Protein AF-A0A1Y6C013-F1 (afdb_monomer_lite)

Secondary structure (DSSP, 8-state):
--SSTT-HHHHHHHHTS-EEEEETTEEEEEEE--EE-SSSEE--EEEEEEETTEEEEEETTTPPPEEEEHHHHHHHHHHHHHHHHHHHHHHHHHHHHHHHHHHTS---TTHHHHHHHHHHHHHHHHHHHHHHHHHHHHHHHHTTT-GGGTTHHHHHHHHHHHHHHHHHHHHHHHHHHHHHHHHHHHHHHHHHHHHHHHHHHHHHHHHHHHHHTS--TT-TTTT-TTHHHHHHHHHHHHHHHHHHHHHHHHHHHHHHHHHHH---SHHHHHHHHHHHHHHHHHHHH-----

Structure (mmCIF, N/CA/C/O backbone):
data_AF-A0A1Y6C013-F1
#
_entry.id   AF-A0A1Y6C013-F1
#
loop_
_atom_site.group_PDB
_atom_site.id
_atom_site.type_symbol
_atom_site.label_atom_id
_atom_site.label_alt_id
_atom_site.label_comp_id
_atom_site.label_asym_id
_atom_site.label_entity_id
_atom_site.label_seq_id
_atom_site.pdbx_PDB_ins_code
_atom_site.Cartn_x
_atom_site.Cartn_y
_atom_site.Cartn_z
_atom_site.occupancy
_atom_site.B_iso_or_equiv
_atom_site.auth_seq_id
_atom_site.auth_comp_id
_atom_site.auth_asym_id
_atom_site.aut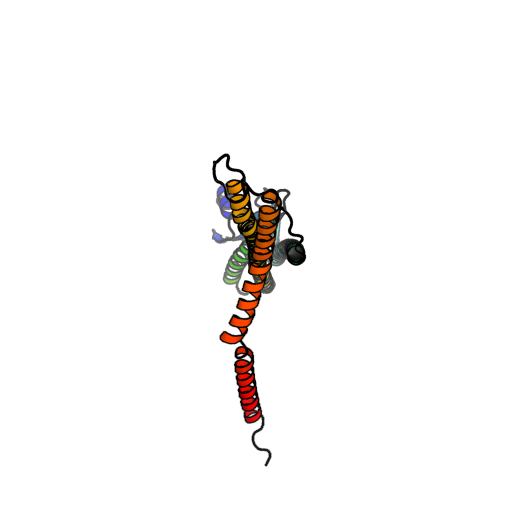h_atom_id
_atom_site.pdbx_PDB_model_num
ATOM 1 N N . MET A 1 1 ? -35.244 17.096 33.564 1.00 31.70 1 MET A N 1
ATOM 2 C CA . MET A 1 1 ? -34.168 17.805 32.840 1.00 31.70 1 MET A CA 1
ATOM 3 C C . MET A 1 1 ? -33.037 16.799 32.647 1.00 31.70 1 MET A C 1
ATOM 5 O O . MET A 1 1 ? -32.356 16.508 33.611 1.00 31.70 1 MET A O 1
ATOM 9 N N . THR A 1 2 ? -32.882 16.104 31.518 1.00 37.56 2 THR A N 1
ATOM 10 C CA . THR A 1 2 ? -33.677 16.118 30.268 1.00 37.56 2 THR A CA 1
ATOM 11 C C . THR A 1 2 ? -33.520 17.373 29.400 1.00 37.56 2 THR A C 1
ATOM 13 O O . THR A 1 2 ? -34.519 17.940 28.970 1.00 37.56 2 THR A O 1
ATOM 16 N N . SER A 1 3 ? -32.289 17.838 29.165 1.00 34.69 3 SER A N 1
ATOM 17 C CA . SER A 1 3 ? -32.034 18.888 28.153 1.00 34.69 3 SER A CA 1
ATOM 18 C C . SER A 1 3 ? -30.635 18.923 27.513 1.00 34.69 3 SER A C 1
ATOM 20 O O . SER A 1 3 ? -30.422 19.763 26.644 1.00 34.69 3 SER A O 1
ATOM 22 N N . LEU A 1 4 ? -29.683 18.052 27.884 1.00 40.56 4 LEU A N 1
ATOM 23 C CA . LEU A 1 4 ? -28.346 18.026 27.252 1.00 40.56 4 LEU A CA 1
ATOM 24 C C . LEU A 1 4 ? -27.982 16.694 26.583 1.00 40.56 4 LEU A C 1
ATOM 26 O O . LEU A 1 4 ? -27.392 16.717 25.508 1.00 40.56 4 LEU A O 1
ATOM 30 N N . VAL A 1 5 ? -28.433 15.560 27.124 1.00 44.91 5 VAL A N 1
ATOM 31 C CA . VAL A 1 5 ? -28.258 14.224 26.509 1.00 44.91 5 VAL A CA 1
ATOM 32 C C . VAL A 1 5 ? -29.301 13.932 25.409 1.00 44.91 5 VAL A C 1
ATOM 34 O O . VAL A 1 5 ? -29.200 12.950 24.690 1.00 44.91 5 VAL A O 1
ATOM 37 N N . THR A 1 6 ? -30.286 14.818 25.221 1.00 44.78 6 THR A N 1
ATOM 38 C CA . THR A 1 6 ? -31.306 14.751 24.152 1.00 44.78 6 THR A CA 1
ATOM 39 C C . THR A 1 6 ? -31.217 15.898 23.140 1.00 44.78 6 THR A C 1
ATOM 41 O O . THR A 1 6 ? -32.075 16.013 22.267 1.00 44.78 6 THR A O 1
ATOM 44 N N . ASN A 1 7 ? -30.199 16.762 23.224 1.00 46.94 7 ASN A N 1
ATOM 45 C CA . ASN A 1 7 ? -30.042 17.858 22.270 1.00 46.94 7 ASN A CA 1
ATOM 46 C C . ASN A 1 7 ? -29.256 17.377 21.036 1.00 46.94 7 ASN A C 1
ATOM 48 O O . ASN A 1 7 ? -28.035 17.220 21.101 1.00 46.94 7 ASN A O 1
ATOM 52 N N . SER A 1 8 ? -29.972 17.128 19.932 1.00 50.09 8 SER A N 1
ATOM 53 C CA . SER A 1 8 ? -29.467 16.524 18.684 1.00 50.09 8 SER A CA 1
ATOM 54 C C . SER A 1 8 ? -28.110 17.081 18.232 1.00 50.09 8 SER A C 1
ATOM 56 O O . SER A 1 8 ? -27.193 16.312 17.952 1.00 50.09 8 SER A O 1
ATOM 58 N N . ASP A 1 9 ? -27.936 18.406 18.240 1.00 46.44 9 ASP A N 1
ATOM 59 C CA . ASP A 1 9 ? -26.704 19.079 17.797 1.00 46.44 9 ASP A CA 1
ATOM 60 C C . ASP A 1 9 ? -25.464 18.733 18.638 1.00 46.44 9 ASP A C 1
ATOM 62 O O . ASP A 1 9 ? -24.350 18.646 18.112 1.00 46.44 9 ASP A O 1
ATOM 66 N N . SER A 1 10 ? -25.634 18.530 19.949 1.00 54.44 10 SER A N 1
ATOM 67 C CA . SER A 1 10 ? -24.540 18.129 20.841 1.00 54.44 10 SER A CA 1
ATOM 68 C C . SER A 1 10 ? -24.114 16.692 20.553 1.00 54.44 10 SER A C 1
ATOM 70 O O . SER A 1 10 ? -22.921 16.409 20.444 1.00 54.44 10 SER A O 1
ATOM 72 N N . ILE A 1 11 ? -25.090 15.800 20.359 1.00 56.56 11 ILE A N 1
ATOM 73 C CA . ILE A 1 11 ? -24.853 14.389 20.042 1.00 56.56 11 ILE A CA 1
ATOM 74 C C . ILE A 1 11 ? -24.215 14.268 18.651 1.00 56.56 11 ILE A C 1
ATOM 76 O O . ILE A 1 11 ? -23.209 13.582 18.509 1.00 56.56 11 ILE A O 1
ATOM 80 N N . GLN A 1 12 ? -24.692 15.002 17.637 1.00 54.97 12 GLN A N 1
ATOM 81 C CA . GLN A 1 12 ? -24.075 15.023 16.302 1.00 54.97 12 GLN A CA 1
ATOM 82 C C . GLN A 1 12 ? -22.619 15.519 16.323 1.00 54.97 12 GLN A C 1
ATOM 84 O O . GLN A 1 12 ? -21.765 14.947 15.644 1.00 54.97 12 GLN A O 1
ATOM 89 N N . LYS A 1 13 ? -22.290 16.528 17.146 1.00 57.16 13 LYS A N 1
ATOM 90 C CA . LYS A 1 13 ? -20.894 16.963 17.353 1.00 57.16 13 LYS A CA 1
ATOM 91 C C . LYS A 1 13 ? -20.019 15.903 18.027 1.00 57.16 13 LYS A C 1
ATOM 93 O O . LYS A 1 13 ? -18.818 15.862 17.749 1.00 57.16 13 LYS A O 1
ATOM 98 N N . ILE A 1 14 ? -20.597 15.075 18.897 1.00 59.75 14 ILE A N 1
ATOM 99 C CA . ILE A 1 14 ? -19.914 13.955 19.557 1.00 59.75 14 ILE A CA 1
ATOM 100 C C . ILE A 1 14 ? -19.700 12.797 18.575 1.00 59.75 14 ILE A C 1
ATOM 102 O O . ILE A 1 14 ? -18.576 12.325 18.453 1.00 59.75 14 ILE A O 1
ATOM 106 N N . LEU A 1 15 ? -20.720 12.410 17.804 1.00 58.91 15 LEU A N 1
ATOM 107 C CA . LEU A 1 15 ? -20.687 11.286 16.855 1.00 58.91 15 LEU A CA 1
ATOM 108 C C . LEU A 1 15 ? -19.576 11.404 15.790 1.00 58.91 15 LEU A C 1
ATOM 110 O O . LEU A 1 15 ? -19.078 10.398 15.293 1.00 58.91 15 LEU A O 1
ATOM 114 N N . GLY A 1 16 ? -19.104 12.618 15.485 1.00 62.94 16 GLY A N 1
ATOM 115 C CA . GLY A 1 16 ? -17.942 12.835 14.615 1.00 62.94 16 GLY A CA 1
ATOM 116 C C . GLY A 1 16 ? -16.576 12.449 15.216 1.00 62.94 16 GLY A C 1
ATOM 117 O O . GLY A 1 16 ? -15.564 12.499 14.507 1.00 62.94 16 GLY A O 1
ATOM 118 N N . LYS A 1 17 ? -16.484 12.091 16.502 1.00 73.94 17 LYS A N 1
ATOM 119 C CA . LYS A 1 17 ? -15.221 11.858 17.223 1.00 73.94 17 LYS A CA 1
ATOM 120 C C . LYS A 1 17 ? -15.328 10.646 18.151 1.00 73.94 17 LYS A C 1
ATOM 122 O O . LYS A 1 17 ? -16.314 10.485 18.851 1.00 73.94 17 LYS A O 1
ATOM 127 N N . ALA A 1 18 ? -14.261 9.852 18.226 1.00 80.56 18 ALA A N 1
ATOM 128 C CA . ALA A 1 18 ? -14.099 8.929 19.345 1.00 80.56 18 ALA A CA 1
ATOM 129 C C . ALA A 1 18 ? -13.636 9.736 20.568 1.00 80.56 18 ALA A C 1
ATOM 131 O O . ALA A 1 18 ? -12.664 10.493 20.454 1.00 80.56 18 ALA A O 1
ATOM 132 N N . LEU A 1 19 ? -14.350 9.627 21.687 1.00 86.00 19 LEU A N 1
ATOM 133 C CA . LEU A 1 19 ? -14.092 10.362 22.929 1.00 86.00 19 LEU A CA 1
ATOM 134 C C . LEU A 1 19 ? -14.836 9.724 24.108 1.00 86.00 19 LEU A C 1
ATOM 136 O O . LEU A 1 19 ? -15.835 9.039 23.915 1.00 86.00 19 LEU A O 1
ATOM 140 N N . TYR A 1 20 ? -14.354 9.965 25.323 1.00 85.19 20 TYR A N 1
ATOM 141 C CA . TYR A 1 20 ? -14.988 9.506 26.555 1.00 85.19 20 TYR A CA 1
ATOM 142 C C . TYR A 1 20 ? -14.932 10.613 27.614 1.00 85.19 20 TYR A C 1
ATOM 144 O O . TYR A 1 20 ? -13.921 11.315 27.718 1.00 85.19 20 TYR A O 1
ATOM 152 N N . PHE A 1 21 ? -16.040 10.818 28.329 1.00 83.06 21 PHE A N 1
ATOM 153 C CA . PHE A 1 21 ? -16.200 11.870 29.336 1.00 83.06 21 PHE A CA 1
ATOM 154 C C . PHE A 1 21 ? -17.367 11.576 30.292 1.00 83.06 21 PHE A C 1
ATOM 156 O O . PHE A 1 21 ? -18.332 10.907 29.919 1.00 83.06 21 PHE A O 1
ATOM 163 N N . GLU A 1 22 ? -17.302 12.140 31.497 1.00 79.88 22 GLU A N 1
ATOM 164 C CA . GLU A 1 22 ? -18.408 12.159 32.460 1.00 79.88 22 GLU A CA 1
ATOM 165 C C . GLU A 1 22 ? -19.244 13.444 32.294 1.00 79.88 22 GLU A C 1
ATOM 167 O O . GLU A 1 22 ? -18.700 14.542 32.135 1.00 79.88 22 GLU A O 1
ATOM 172 N N . GLN A 1 23 ? -20.574 13.333 32.353 1.00 76.00 23 GLN A N 1
ATOM 173 C CA . GLN A 1 23 ? -21.489 14.475 32.406 1.00 76.00 23 GLN A CA 1
ATOM 174 C C . GLN A 1 23 ? -22.724 14.156 33.261 1.00 76.00 23 GLN A C 1
ATOM 176 O O . GLN A 1 23 ? -23.423 13.181 33.010 1.00 76.00 23 GLN A O 1
ATOM 181 N N . GLU A 1 24 ? -23.037 15.019 34.236 1.00 71.94 24 GLU A N 1
ATOM 182 C CA . GLU A 1 24 ? -24.209 14.882 35.130 1.00 71.94 24 GLU A CA 1
ATOM 183 C C . GLU A 1 24 ? -24.273 13.533 35.892 1.00 71.94 24 GLU A C 1
ATOM 185 O O . GLU A 1 24 ? -25.362 13.052 36.194 1.00 71.94 24 GLU A O 1
ATOM 190 N N . GLY A 1 25 ? -23.123 12.918 36.205 1.00 71.75 25 GLY A N 1
ATOM 191 C CA . GLY A 1 25 ? -23.051 11.601 36.858 1.00 71.75 25 GLY A CA 1
ATOM 192 C C . GLY A 1 25 ? -23.302 10.410 35.923 1.00 71.75 25 GLY A C 1
ATOM 193 O O . GLY A 1 25 ? -23.578 9.309 36.394 1.00 71.75 25 GLY A O 1
ATOM 194 N N . ARG A 1 26 ? -23.232 10.629 34.604 1.00 78.00 26 ARG A N 1
ATOM 195 C CA . ARG A 1 26 ? -23.315 9.606 33.552 1.00 78.00 26 ARG A CA 1
ATOM 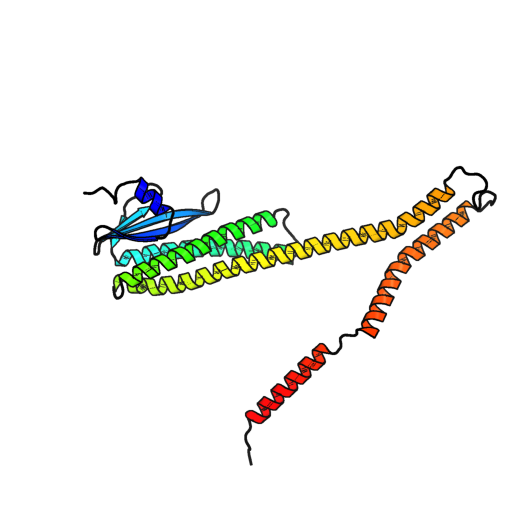196 C C . ARG A 1 26 ? -21.988 9.548 32.811 1.00 78.00 26 ARG A C 1
ATOM 198 O O . ARG A 1 26 ? -21.415 10.596 32.504 1.00 78.00 26 ARG A O 1
ATOM 205 N N . ASN A 1 27 ? -21.568 8.355 32.420 1.00 84.38 27 ASN A N 1
ATOM 206 C CA . ASN A 1 27 ? -20.366 8.162 31.616 1.00 84.38 27 ASN A CA 1
ATOM 207 C C . ASN A 1 27 ? -20.742 7.986 30.141 1.00 84.38 27 ASN A C 1
ATOM 209 O O . ASN A 1 27 ? -21.575 7.150 29.803 1.00 84.38 27 ASN A O 1
ATOM 213 N N . VAL A 1 28 ? -20.155 8.787 29.250 1.00 85.00 28 VAL A N 1
ATOM 214 C CA . VAL A 1 28 ? -20.449 8.759 27.811 1.00 85.00 28 VAL A CA 1
ATOM 215 C C . VAL A 1 28 ? -19.224 8.265 27.055 1.00 85.00 28 VAL A C 1
ATOM 217 O O . VAL A 1 28 ? -18.182 8.915 27.053 1.00 85.00 28 VAL A O 1
ATOM 220 N N . LEU A 1 29 ? -19.366 7.124 26.383 1.00 87.00 29 LEU A N 1
ATOM 221 C CA . LEU A 1 29 ? -18.347 6.490 25.552 1.00 87.00 29 LEU A CA 1
ATOM 222 C C . LEU A 1 29 ? -18.755 6.598 24.077 1.00 87.00 29 LEU A C 1
ATOM 224 O O . LEU A 1 29 ? -19.686 5.932 23.633 1.00 87.00 29 LEU A O 1
ATOM 228 N N . ALA A 1 30 ? -18.059 7.425 23.301 1.00 87.12 30 ALA A N 1
ATOM 229 C CA . ALA A 1 30 ? -18.260 7.563 21.862 1.00 87.12 30 ALA A CA 1
ATOM 230 C C . ALA A 1 30 ? -17.142 6.844 21.096 1.00 87.12 30 ALA A C 1
ATOM 232 O O . ALA A 1 30 ? -15.961 7.153 21.272 1.00 87.12 30 ALA A O 1
ATOM 233 N N . LEU A 1 31 ? -17.515 5.915 20.216 1.00 88.75 31 LEU A N 1
ATOM 234 C CA . LEU A 1 31 ? -16.618 5.178 19.326 1.00 88.75 31 LEU A CA 1
ATOM 235 C C . LEU A 1 31 ? -16.919 5.518 17.862 1.00 88.75 31 LEU A C 1
ATOM 237 O O . LEU A 1 31 ? -18.044 5.866 17.500 1.00 88.75 31 LEU A O 1
ATOM 241 N N . ARG A 1 32 ? -15.911 5.384 16.997 1.00 85.88 32 ARG A N 1
ATOM 242 C CA . ARG A 1 32 ? -16.089 5.477 15.543 1.00 85.88 32 ARG A CA 1
ATOM 243 C C . ARG A 1 32 ? -16.166 4.088 14.929 1.00 85.88 32 ARG A C 1
ATOM 245 O O . ARG A 1 32 ? -15.151 3.398 14.852 1.00 85.88 32 ARG A O 1
ATOM 252 N N . HIS A 1 33 ? -17.352 3.720 14.461 1.00 82.06 33 HIS A N 1
ATOM 253 C CA . HIS A 1 33 ? -17.531 2.603 13.549 1.00 82.06 33 HIS A CA 1
ATOM 254 C C . HIS A 1 33 ? -17.006 2.966 12.152 1.00 82.06 33 HIS A C 1
ATOM 256 O O . HIS A 1 33 ? -16.745 4.133 11.837 1.00 82.06 33 HIS A O 1
ATOM 262 N N . VAL A 1 34 ? -16.822 1.945 11.329 1.00 83.88 34 VAL A N 1
ATOM 263 C CA . VAL A 1 34 ? -16.379 2.011 9.940 1.00 83.88 34 VAL A CA 1
ATOM 264 C C . VAL A 1 34 ? -17.219 0.975 9.211 1.00 83.88 34 VAL A C 1
ATOM 266 O O . VAL A 1 34 ? -17.279 -0.170 9.655 1.00 83.88 34 VAL A O 1
ATOM 269 N N . GLU A 1 35 ? -17.895 1.394 8.151 1.00 79.38 35 GLU A N 1
ATOM 270 C CA . GLU A 1 35 ? -18.793 0.551 7.364 1.00 79.38 35 GLU A CA 1
ATOM 271 C C . GLU A 1 35 ? -18.413 0.659 5.885 1.00 79.38 35 GLU A C 1
ATOM 273 O O . GLU A 1 35 ? -17.911 1.692 5.438 1.00 79.38 35 GLU A O 1
ATOM 278 N N . LEU A 1 36 ? -18.644 -0.426 5.144 1.00 77.00 36 LEU A N 1
ATOM 279 C CA . LEU A 1 36 ? -18.579 -0.432 3.688 1.00 77.00 36 LEU A CA 1
ATOM 280 C C . LEU A 1 36 ? -19.945 0.014 3.147 1.00 77.00 36 LEU A C 1
ATOM 282 O O . LEU A 1 36 ? -20.961 -0.586 3.507 1.00 77.00 36 LEU A O 1
ATOM 286 N N . ASP A 1 37 ? -19.976 1.028 2.288 1.00 70.94 37 ASP A N 1
ATOM 287 C CA . ASP A 1 37 ? -21.141 1.385 1.474 1.00 70.94 37 ASP A CA 1
ATOM 288 C C . ASP A 1 37 ? -20.834 1.254 -0.034 1.00 70.94 37 ASP A C 1
ATOM 290 O O . ASP A 1 37 ? -19.802 0.701 -0.419 1.00 70.94 37 ASP A O 1
ATOM 294 N N . GLU A 1 38 ? -21.759 1.684 -0.900 1.00 65.62 38 GLU A N 1
ATOM 295 C CA . GLU A 1 38 ? -21.594 1.589 -2.361 1.00 65.62 38 GLU A CA 1
ATOM 296 C C . GLU A 1 38 ? -20.480 2.507 -2.913 1.00 65.62 38 GLU A C 1
ATOM 298 O O . GLU A 1 38 ? -19.946 2.229 -3.988 1.00 65.62 38 GLU A O 1
ATOM 303 N N . ASP A 1 39 ? -20.100 3.564 -2.181 1.00 65.00 39 ASP A N 1
ATOM 304 C CA . ASP A 1 39 ? -19.070 4.541 -2.559 1.00 65.00 39 ASP A CA 1
ATOM 305 C C . ASP A 1 39 ? -17.704 4.270 -1.874 1.00 65.00 39 ASP A C 1
ATOM 307 O O . ASP A 1 39 ? -16.662 4.753 -2.340 1.00 65.00 39 ASP A O 1
ATOM 311 N N . GLY A 1 40 ? -17.671 3.474 -0.795 1.00 72.50 40 GLY A N 1
ATOM 312 C CA . GLY A 1 40 ? -16.459 2.908 -0.192 1.00 72.50 40 GLY A CA 1
ATOM 313 C C . GLY A 1 40 ? -16.496 2.818 1.339 1.00 72.50 40 GLY A C 1
ATOM 314 O O . GLY A 1 40 ? -17.505 2.461 1.937 1.00 72.50 40 GLY A O 1
ATOM 315 N N . LEU A 1 41 ? -15.364 3.113 1.994 1.00 82.94 41 LEU A N 1
ATOM 316 C CA . LEU A 1 41 ? -15.291 3.208 3.457 1.00 82.94 41 LEU A CA 1
ATOM 317 C C . LEU A 1 41 ? -15.834 4.554 3.960 1.00 82.94 41 LEU A C 1
ATOM 319 O O . LEU A 1 41 ? -15.169 5.586 3.802 1.00 82.94 41 LEU A O 1
ATOM 323 N N . ASP A 1 42 ? -16.968 4.523 4.661 1.00 80.38 42 ASP A N 1
ATOM 324 C CA . ASP A 1 42 ? -17.443 5.621 5.513 1.00 80.38 42 ASP A CA 1
ATOM 325 C C . ASP A 1 42 ? -17.254 5.275 7.003 1.00 80.38 42 ASP A C 1
ATOM 327 O O . ASP A 1 42 ? -16.992 4.134 7.391 1.00 80.38 42 ASP A O 1
ATOM 331 N N . SER A 1 43 ? -17.331 6.275 7.882 1.00 78.00 43 SER A N 1
ATOM 332 C CA . SER A 1 43 ? -17.164 6.077 9.316 1.00 78.00 43 SER A CA 1
ATOM 333 C C . SER A 1 43 ? -18.167 6.869 10.143 1.00 78.00 43 SER A C 1
ATOM 335 O O . SER A 1 43 ? -18.124 8.100 10.219 1.00 78.00 43 SER A O 1
ATOM 337 N N . ARG A 1 44 ? -19.006 6.105 10.845 1.00 81.25 44 ARG A N 1
ATOM 338 C CA . ARG A 1 44 ? -20.170 6.549 11.612 1.00 81.25 44 ARG A CA 1
ATOM 339 C C . ARG A 1 44 ? -19.902 6.487 13.115 1.00 81.25 44 ARG A C 1
ATOM 341 O O . ARG A 1 44 ? -19.167 5.627 13.595 1.00 81.25 44 ARG A O 1
ATOM 348 N N . GLY A 1 45 ? -20.497 7.396 13.874 1.00 80.38 45 GLY A N 1
ATOM 349 C CA . GLY A 1 45 ? -20.436 7.395 15.332 1.00 80.38 45 GLY A CA 1
ATOM 350 C C . GLY A 1 45 ? -21.400 6.389 15.965 1.00 80.38 45 GLY A C 1
ATOM 351 O O . GLY A 1 45 ? -22.561 6.286 15.560 1.00 80.38 45 GLY A O 1
ATOM 352 N N . VAL A 1 46 ? -20.928 5.710 17.011 1.00 84.44 46 VAL A N 1
ATOM 353 C CA . VAL A 1 46 ? -21.744 4.943 17.964 1.00 84.44 46 VAL A CA 1
ATOM 354 C C . VAL A 1 46 ? -21.464 5.492 19.359 1.00 84.44 46 VAL A C 1
ATOM 356 O O . VAL A 1 46 ? -20.305 5.686 19.725 1.00 84.44 46 VAL A O 1
ATOM 359 N N . VAL A 1 47 ? -22.510 5.761 20.137 1.00 85.56 47 VAL A N 1
ATOM 360 C CA . VAL A 1 47 ? -22.396 6.294 21.503 1.00 85.56 47 VAL A CA 1
ATOM 361 C C . VAL A 1 47 ? -23.055 5.335 22.482 1.00 85.56 47 VAL A C 1
ATOM 363 O O . VAL A 1 47 ? -24.184 4.904 22.263 1.00 85.56 47 VAL A O 1
ATOM 366 N N . TYR A 1 48 ? -22.356 5.047 23.574 1.00 86.69 48 TYR A N 1
ATOM 367 C CA . TYR A 1 48 ? -22.855 4.334 24.741 1.00 86.69 48 TYR A CA 1
ATOM 368 C C . TYR A 1 48 ? -22.960 5.339 25.891 1.00 86.69 48 TYR A C 1
ATOM 370 O O . TYR A 1 48 ? -21.977 5.994 26.239 1.00 86.69 48 TYR A O 1
ATOM 378 N N . ILE A 1 49 ? -24.152 5.487 26.459 1.00 84.69 49 ILE A N 1
ATOM 379 C CA . ILE A 1 49 ? -24.410 6.281 27.665 1.00 84.69 49 ILE A CA 1
ATOM 380 C C . ILE A 1 49 ? -24.561 5.293 28.813 1.00 84.69 49 ILE A C 1
ATOM 382 O O . ILE A 1 49 ? -25.348 4.360 28.702 1.00 84.69 49 ILE A O 1
ATOM 386 N N . ILE A 1 50 ? -23.807 5.483 29.888 1.00 83.69 50 ILE A N 1
ATOM 387 C CA . ILE A 1 50 ? -23.700 4.549 31.006 1.00 83.69 50 ILE A CA 1
ATOM 388 C C . ILE A 1 50 ? -24.235 5.249 32.259 1.00 83.69 50 ILE A C 1
ATOM 390 O O . ILE A 1 50 ? -23.667 6.244 32.718 1.00 83.69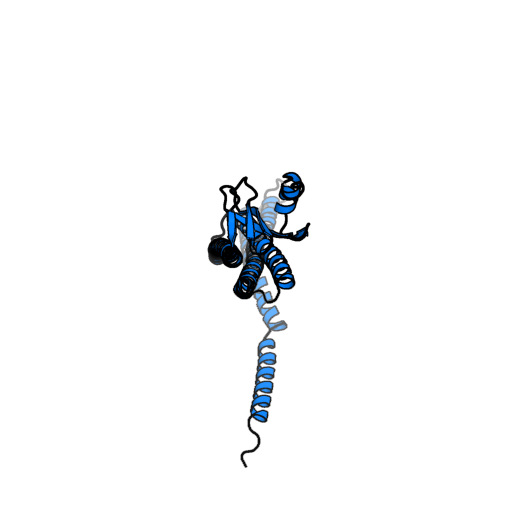 50 ILE A O 1
ATOM 394 N N . GLU A 1 51 ? -25.341 4.729 32.791 1.00 81.62 51 GLU A N 1
ATOM 395 C CA . GLU A 1 51 ? -26.017 5.192 34.006 1.00 81.62 51 GLU A CA 1
ATOM 396 C C . GLU A 1 51 ? -26.109 4.017 34.994 1.00 81.62 51 GLU A C 1
ATOM 398 O O . GLU A 1 51 ? -27.008 3.173 34.917 1.00 81.62 51 GLU A O 1
ATOM 403 N N . GLY A 1 52 ? -25.137 3.928 35.910 1.00 76.69 52 GLY A N 1
ATOM 404 C CA . GLY A 1 52 ? -24.983 2.771 36.799 1.00 76.69 52 GLY A CA 1
ATOM 405 C C . GLY A 1 52 ? -24.724 1.484 36.007 1.00 76.69 52 GLY A C 1
ATOM 406 O O . GLY A 1 52 ? -23.811 1.439 35.188 1.00 76.69 52 GLY A O 1
ATOM 407 N N . ASP A 1 53 ? -25.552 0.460 36.227 1.00 70.75 53 ASP A N 1
ATOM 408 C CA . ASP A 1 53 ? -25.484 -0.824 35.506 1.00 70.75 53 ASP A CA 1
ATOM 409 C C . ASP A 1 53 ? -26.243 -0.820 34.161 1.00 70.75 53 ASP A C 1
ATOM 411 O O . ASP A 1 53 ? -26.239 -1.825 33.441 1.00 70.75 53 ASP A O 1
ATOM 415 N N . SER A 1 54 ? -26.917 0.287 33.819 1.00 75.50 54 SER A N 1
ATOM 416 C CA . SER A 1 54 ? -27.683 0.431 32.577 1.00 75.50 54 SER A CA 1
ATOM 417 C C . SER A 1 54 ? -26.885 1.171 31.505 1.00 75.50 54 SER A C 1
ATOM 419 O O . SER A 1 54 ? -26.272 2.206 31.772 1.00 75.50 54 SER A O 1
ATOM 421 N N . ILE A 1 55 ? -26.887 0.638 30.281 1.00 82.06 55 ILE A N 1
ATOM 422 C CA . ILE A 1 55 ? -26.190 1.225 29.136 1.00 82.06 55 ILE A CA 1
ATOM 423 C C . ILE A 1 55 ? -27.188 1.471 28.007 1.00 82.06 55 ILE A C 1
ATOM 425 O O . ILE A 1 55 ? -27.878 0.551 27.584 1.00 82.06 55 ILE A O 1
ATOM 429 N N . GLN A 1 56 ? -27.222 2.681 27.456 1.00 82.88 56 GLN A N 1
ATOM 430 C CA . GLN A 1 56 ? -28.001 3.005 26.261 1.00 82.88 56 GLN A CA 1
ATOM 431 C C . GLN A 1 56 ? -27.085 3.205 25.064 1.00 82.88 56 GLN A C 1
ATOM 433 O O . GLN A 1 56 ? -26.182 4.040 25.097 1.00 82.88 56 GLN A O 1
ATOM 438 N N . ARG A 1 57 ? -27.328 2.456 23.987 1.00 83.56 57 ARG A N 1
ATOM 439 C CA . ARG A 1 57 ? -26.562 2.539 22.740 1.00 83.56 57 ARG A CA 1
ATOM 440 C C . ARG A 1 57 ? -27.328 3.319 21.669 1.00 83.56 57 ARG A C 1
ATOM 442 O O . ARG A 1 57 ? -28.480 2.996 21.383 1.00 83.56 57 ARG A O 1
ATOM 449 N N . LEU A 1 58 ? -26.669 4.304 21.055 1.00 79.56 58 LEU A N 1
ATOM 450 C CA . LEU A 1 58 ? -27.205 5.203 20.027 1.00 79.56 58 LEU A CA 1
ATOM 451 C C . LEU A 1 58 ? -26.315 5.205 18.773 1.00 79.56 58 LEU A C 1
ATOM 453 O O . LEU A 1 58 ? -25.088 5.179 18.874 1.00 79.56 58 LEU A O 1
ATOM 457 N N . GLU A 1 59 ? -26.930 5.285 17.591 1.00 76.00 59 GLU A N 1
ATOM 458 C CA . GLU A 1 59 ? -26.250 5.321 16.285 1.00 76.00 59 GLU A CA 1
ATOM 459 C C . GLU A 1 59 ? -26.529 6.629 15.536 1.00 76.00 59 GLU A C 1
ATOM 461 O O . GLU A 1 59 ? -27.630 7.179 15.602 1.00 76.00 59 GLU A O 1
ATOM 466 N N . GLN A 1 60 ? -25.547 7.105 14.763 1.00 64.88 60 GLN A N 1
ATOM 467 C CA . GLN A 1 60 ? -25.612 8.390 14.054 1.00 64.88 60 GLN A CA 1
ATOM 468 C C . GLN A 1 60 ? -26.741 8.518 13.011 1.00 64.88 60 GLN A C 1
ATOM 470 O O . GLN A 1 60 ? -27.128 9.636 12.677 1.00 64.88 60 GLN A O 1
ATOM 475 N N . ALA A 1 61 ? -27.278 7.406 12.504 1.00 53.62 61 ALA A N 1
ATOM 476 C CA . ALA A 1 61 ? -28.206 7.367 11.369 1.00 53.62 61 ALA A CA 1
ATOM 477 C C . ALA A 1 61 ? -29.694 7.215 11.766 1.00 53.62 61 ALA A C 1
ATOM 479 O O . ALA A 1 61 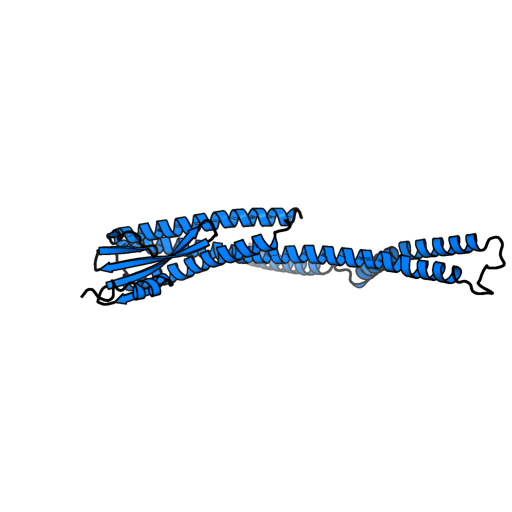? -30.468 6.586 11.050 1.00 53.62 61 ALA A O 1
ATOM 480 N N . GLY A 1 62 ? -30.105 7.760 12.919 1.00 51.25 62 GLY A N 1
ATOM 481 C CA . GLY A 1 62 ? -31.487 7.631 13.413 1.00 51.25 62 GLY A CA 1
ATOM 482 C C . GLY A 1 62 ? -31.831 6.233 13.943 1.00 51.25 62 GLY A C 1
ATOM 483 O O . GLY A 1 62 ? -32.999 5.847 13.951 1.00 51.25 62 GLY A O 1
ATOM 484 N N . GLY A 1 63 ? -30.814 5.469 14.355 1.00 56.50 63 GLY A N 1
ATOM 485 C CA . GLY A 1 63 ? -30.965 4.097 14.831 1.00 56.50 63 GLY A CA 1
ATOM 486 C C . GLY A 1 63 ? -31.697 3.988 16.172 1.00 56.50 63 GLY A C 1
ATOM 487 O O . GLY A 1 63 ? -31.699 4.911 16.990 1.00 56.50 63 GLY A O 1
ATOM 488 N N . SER A 1 64 ? -32.305 2.825 16.403 1.00 59.31 64 SER A N 1
ATOM 489 C CA . SER A 1 64 ? -33.029 2.507 17.635 1.00 59.31 64 SER A CA 1
ATOM 490 C C . SER A 1 64 ? -32.123 2.585 18.865 1.00 59.31 64 SER A C 1
ATOM 492 O O . SER A 1 64 ? -31.063 1.955 18.894 1.00 59.31 64 SER A O 1
ATOM 494 N N . ILE A 1 65 ? -32.589 3.273 19.913 1.00 68.75 65 ILE A N 1
ATOM 495 C CA . ILE A 1 65 ? -31.991 3.171 21.249 1.00 68.75 65 ILE A CA 1
ATOM 496 C C . ILE A 1 65 ? -32.107 1.711 21.694 1.00 68.75 65 ILE A C 1
ATOM 498 O O . ILE A 1 65 ? -33.198 1.137 21.671 1.00 68.75 65 ILE A O 1
ATOM 502 N N . ARG A 1 66 ? -30.979 1.106 22.068 1.00 74.38 66 ARG A N 1
ATOM 503 C CA . ARG A 1 66 ? -30.932 -0.244 22.640 1.00 74.38 66 ARG A CA 1
ATOM 504 C C . ARG A 1 66 ? -30.387 -0.171 24.057 1.00 74.38 66 ARG A C 1
ATOM 506 O O . ARG A 1 66 ? -29.256 0.279 24.243 1.00 74.38 66 ARG A O 1
ATOM 513 N N . ASP A 1 67 ? -31.183 -0.634 25.014 1.00 76.38 67 ASP A N 1
ATOM 514 C CA . ASP A 1 67 ? -30.723 -0.871 26.378 1.00 76.38 67 ASP A CA 1
ATOM 515 C C . ASP A 1 67 ? -29.851 -2.140 26.397 1.00 76.38 67 ASP A C 1
ATOM 517 O O . ASP A 1 67 ? -30.220 -3.191 25.864 1.00 76.38 67 ASP A O 1
ATOM 521 N N . LEU A 1 68 ? -28.672 -2.023 26.993 1.00 76.31 68 LEU A N 1
ATOM 522 C CA . LEU A 1 68 ? -27.662 -3.056 27.176 1.00 76.31 68 LEU A CA 1
ATOM 523 C C . LEU A 1 68 ? -27.342 -3.161 28.673 1.00 76.31 68 LEU A C 1
ATOM 525 O O . LEU A 1 68 ? -27.345 -2.161 29.393 1.00 76.31 68 LEU A O 1
ATOM 529 N N . SER A 1 69 ? -27.041 -4.370 29.146 1.00 74.94 69 SER A N 1
ATOM 530 C CA . SER A 1 69 ? -26.426 -4.557 30.463 1.00 74.94 69 SER A CA 1
ATOM 531 C C . SER A 1 69 ? -24.934 -4.226 30.414 1.00 74.94 69 SER A C 1
ATOM 533 O O . SER A 1 69 ? -24.317 -4.247 29.344 1.00 74.94 69 SER A O 1
ATOM 535 N N . LEU A 1 70 ? -24.335 -3.991 31.584 1.00 70.88 70 LEU A N 1
ATOM 536 C CA . LEU A 1 70 ? -22.900 -3.730 31.708 1.00 70.88 70 LEU A CA 1
ATOM 537 C C . LEU A 1 70 ? -22.021 -4.841 31.092 1.00 70.88 70 LEU A C 1
ATOM 539 O O . LEU A 1 70 ? -21.022 -4.534 30.452 1.00 70.88 70 LEU A O 1
ATOM 543 N N . ASP A 1 71 ? -22.420 -6.115 31.189 1.00 74.38 71 ASP A N 1
ATOM 544 C CA . ASP A 1 71 ? -21.708 -7.239 30.549 1.00 74.38 71 ASP A CA 1
ATOM 545 C C . ASP A 1 71 ? -21.821 -7.238 29.011 1.00 74.38 71 ASP A C 1
ATOM 547 O O . ASP A 1 71 ? -20.950 -7.749 28.303 1.00 74.38 71 ASP A O 1
ATOM 551 N N . ALA A 1 72 ? -22.906 -6.679 28.464 1.00 83.25 72 ALA A N 1
ATOM 552 C CA . ALA A 1 72 ? -23.188 -6.728 27.032 1.00 83.25 72 ALA A CA 1
ATOM 553 C C . ALA A 1 72 ? -22.344 -5.733 26.215 1.00 83.25 72 ALA A C 1
ATOM 555 O O . ALA A 1 72 ? -22.143 -5.966 25.021 1.00 83.25 72 ALA A O 1
ATOM 556 N N . ILE A 1 73 ? -21.810 -4.665 26.830 1.00 85.62 73 ILE A N 1
ATOM 557 C CA . ILE A 1 73 ? -20.973 -3.686 26.113 1.00 85.62 73 ILE A CA 1
ATOM 558 C C . ILE A 1 73 ? -19.669 -4.309 25.608 1.00 85.62 73 ILE A C 1
ATOM 560 O O . ILE A 1 73 ? -19.283 -4.060 24.469 1.00 85.62 73 ILE A O 1
ATOM 564 N N . SER A 1 74 ? -19.035 -5.173 26.409 1.00 87.19 74 SER A N 1
ATOM 565 C CA . SER A 1 74 ? -17.818 -5.895 26.025 1.00 87.19 74 SER A CA 1
ATOM 566 C C . SER A 1 74 ? -18.048 -6.697 24.742 1.00 87.19 74 SER A C 1
ATOM 568 O O . SER A 1 74 ? -17.249 -6.621 23.816 1.00 87.19 74 SER A O 1
ATOM 570 N N . LYS A 1 75 ? -19.197 -7.377 24.634 1.00 87.31 75 LYS A N 1
ATOM 571 C CA . LYS A 1 75 ? -19.566 -8.167 23.453 1.00 87.31 75 LYS A CA 1
ATOM 572 C C . LYS A 1 75 ? -19.941 -7.318 22.231 1.00 87.31 75 LYS A C 1
ATOM 574 O O . LYS A 1 75 ? -19.617 -7.706 21.114 1.00 87.31 75 LYS A O 1
ATOM 579 N N . ASP A 1 76 ? -20.624 -6.184 22.406 1.00 87.69 76 ASP A N 1
ATOM 580 C CA . ASP A 1 76 ? -20.956 -5.292 21.278 1.00 87.69 76 ASP A CA 1
ATOM 581 C C . ASP A 1 76 ? -19.698 -4.598 20.717 1.00 87.69 76 ASP A C 1
ATOM 583 O O . ASP A 1 76 ? -19.566 -4.444 19.503 1.00 87.69 76 ASP A O 1
ATOM 587 N N . ILE A 1 77 ? -18.735 -4.264 21.588 1.00 89.75 77 ILE A N 1
ATOM 588 C CA . ILE A 1 77 ? -17.420 -3.728 21.206 1.00 89.75 77 ILE A CA 1
ATOM 589 C C . ILE A 1 77 ? -16.546 -4.793 20.522 1.00 89.75 77 ILE A C 1
ATOM 591 O O . ILE A 1 77 ? -15.874 -4.473 19.542 1.00 89.75 77 ILE A O 1
ATOM 595 N N . ASP A 1 78 ? -16.588 -6.049 20.970 1.00 91.12 78 ASP A N 1
ATOM 596 C CA . ASP A 1 78 ? -15.894 -7.166 20.310 1.00 91.12 78 ASP A CA 1
ATOM 597 C C . ASP A 1 78 ? -16.417 -7.376 18.876 1.00 91.12 78 ASP A C 1
ATOM 599 O O . ASP A 1 78 ? -15.676 -7.221 17.906 1.00 91.12 78 ASP A O 1
ATOM 603 N N . LEU A 1 79 ? -17.741 -7.534 18.724 1.00 89.81 79 LEU A N 1
ATOM 604 C CA . LEU A 1 79 ? -18.438 -7.632 17.429 1.00 89.81 79 LEU A CA 1
ATOM 605 C C . LEU A 1 79 ? -18.240 -6.404 16.521 1.00 89.81 79 LEU A C 1
ATOM 607 O O . LEU A 1 79 ? -18.494 -6.468 15.312 1.00 89.81 79 LEU A O 1
ATOM 611 N N . PHE A 1 80 ? -17.870 -5.256 17.090 1.00 89.12 80 PHE A N 1
ATOM 612 C CA . PHE A 1 80 ? -17.466 -4.075 16.337 1.00 89.12 80 PHE A CA 1
ATOM 613 C C . PHE A 1 80 ? -16.050 -4.249 15.760 1.00 89.12 80 PHE A C 1
ATOM 615 O O . PHE A 1 80 ? -15.854 -4.028 14.561 1.00 89.12 80 PHE A O 1
ATOM 622 N N . PHE A 1 81 ? -15.077 -4.658 16.576 1.00 92.69 81 PHE A N 1
ATOM 623 C CA . PHE A 1 81 ? -13.697 -4.839 16.124 1.00 92.69 81 PHE A CA 1
ATOM 624 C C . PHE A 1 81 ? -13.513 -6.065 15.219 1.00 92.69 81 PHE A C 1
ATOM 626 O O . PHE A 1 81 ? -12.752 -5.971 14.260 1.00 92.69 81 PHE A O 1
ATOM 633 N N . GLU A 1 82 ? -14.248 -7.161 15.433 1.00 93.50 82 GLU A N 1
ATOM 634 C CA . GLU A 1 82 ? -14.276 -8.311 14.513 1.00 93.50 82 GLU A CA 1
ATOM 635 C C . GLU A 1 82 ? -14.695 -7.899 13.096 1.00 93.50 82 GLU A C 1
ATOM 637 O O . GLU A 1 82 ? -14.029 -8.244 12.121 1.00 93.50 82 GLU A O 1
ATOM 642 N N . ARG A 1 83 ? -15.755 -7.086 12.967 1.00 90.88 83 ARG A N 1
ATOM 643 C CA . ARG A 1 83 ? -16.182 -6.543 11.667 1.00 90.88 83 ARG A CA 1
ATOM 644 C C . ARG A 1 83 ? -15.111 -5.663 11.028 1.00 90.88 83 ARG A C 1
ATOM 646 O O . ARG A 1 83 ? -14.896 -5.755 9.824 1.00 90.88 83 ARG A O 1
ATOM 653 N N . LEU A 1 84 ? -14.422 -4.843 11.821 1.00 90.88 84 LEU A N 1
ATOM 654 C CA . LEU A 1 84 ? -13.334 -4.003 11.320 1.00 90.88 84 LEU A CA 1
ATOM 655 C C . LEU A 1 84 ? -12.118 -4.829 10.861 1.00 90.88 84 LEU A C 1
ATOM 657 O O . LEU A 1 84 ? -11.484 -4.463 9.873 1.00 90.88 84 LEU A O 1
ATOM 661 N N . ARG A 1 85 ? -11.828 -5.953 11.533 1.00 94.25 85 ARG A N 1
ATOM 662 C CA . ARG A 1 85 ? -10.799 -6.919 11.120 1.00 94.25 85 ARG A CA 1
ATOM 663 C C . ARG A 1 85 ? -11.170 -7.595 9.802 1.00 94.25 85 ARG A C 1
ATOM 665 O O . ARG A 1 85 ? -10.379 -7.528 8.878 1.00 94.25 85 ARG A O 1
ATOM 672 N N . HIS A 1 86 ? -12.390 -8.115 9.659 1.00 93.81 86 HIS A N 1
ATOM 673 C CA . HIS A 1 86 ? -12.834 -8.722 8.397 1.00 93.81 86 HIS A CA 1
ATOM 674 C C . HIS A 1 86 ? -12.789 -7.760 7.202 1.00 93.81 86 HIS A C 1
ATOM 676 O O . HIS A 1 86 ? -12.449 -8.171 6.095 1.00 93.81 86 HIS A O 1
ATOM 682 N N . ILE A 1 87 ? -13.096 -6.475 7.418 1.00 92.44 87 ILE A N 1
ATOM 683 C CA . ILE A 1 87 ? -12.893 -5.446 6.392 1.00 92.44 87 ILE A CA 1
ATOM 684 C C . ILE A 1 87 ? -11.393 -5.322 6.081 1.00 92.44 87 ILE A C 1
ATOM 686 O O . ILE A 1 87 ? -11.025 -5.422 4.915 1.00 92.44 87 ILE A O 1
ATOM 690 N N . LEU A 1 88 ? -10.523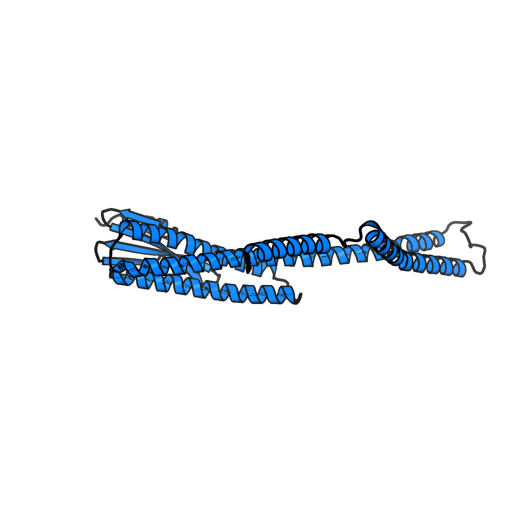 -5.163 7.090 1.00 94.50 88 LEU A N 1
ATOM 691 C CA . LEU A 1 88 ? -9.068 -5.100 6.885 1.00 94.50 88 LEU A CA 1
ATOM 692 C C . LEU A 1 88 ? -8.539 -6.306 6.096 1.00 94.50 88 LEU A C 1
ATOM 694 O O . LEU A 1 88 ? -7.784 -6.096 5.156 1.00 94.50 88 LEU A O 1
ATOM 698 N N . ASP A 1 89 ? -8.956 -7.524 6.440 1.00 95.38 89 ASP A N 1
ATOM 699 C CA . ASP A 1 89 ? -8.522 -8.758 5.777 1.00 95.38 89 ASP A CA 1
ATOM 700 C C . ASP A 1 89 ? -8.856 -8.724 4.271 1.00 95.38 89 ASP A C 1
ATOM 702 O O . ASP A 1 89 ? -7.981 -8.960 3.445 1.00 95.38 89 ASP A O 1
ATOM 706 N N . SER A 1 90 ? -10.064 -8.285 3.888 1.00 93.88 90 SER A N 1
ATOM 707 C CA . SER A 1 90 ? -10.426 -8.135 2.464 1.00 93.88 90 SER A CA 1
ATOM 708 C C . SER A 1 90 ? -9.590 -7.080 1.717 1.00 93.88 90 SER A C 1
ATOM 710 O O . SER A 1 90 ? -9.321 -7.219 0.526 1.00 93.88 90 SER A O 1
ATOM 712 N N . TYR A 1 91 ? -9.119 -6.045 2.421 1.00 94.12 91 TYR A N 1
ATOM 713 C CA . TYR A 1 91 ? -8.178 -5.065 1.870 1.00 94.12 91 TYR A CA 1
ATOM 714 C C . TYR A 1 91 ? -6.741 -5.605 1.781 1.00 94.12 91 TYR A C 1
ATOM 716 O O . TYR A 1 91 ? -5.960 -5.078 0.989 1.00 94.12 91 TYR A O 1
ATOM 724 N N . ILE A 1 92 ? -6.381 -6.623 2.572 1.00 96.69 92 ILE A N 1
ATOM 725 C CA . ILE A 1 92 ? -5.095 -7.330 2.478 1.00 96.69 92 ILE A CA 1
ATOM 726 C C . ILE A 1 92 ? -5.096 -8.239 1.251 1.00 96.69 92 ILE A C 1
ATOM 728 O O . ILE A 1 92 ? -4.142 -8.185 0.481 1.00 96.69 92 ILE A O 1
ATOM 732 N N . ASP A 1 93 ? -6.191 -8.958 0.996 1.00 96.62 93 ASP A N 1
ATOM 733 C CA . ASP A 1 93 ? -6.355 -9.748 -0.231 1.00 96.62 93 ASP A CA 1
ATOM 734 C C . ASP A 1 93 ? -6.197 -8.860 -1.493 1.00 96.62 93 ASP A C 1
ATOM 736 O O . ASP A 1 93 ? -5.463 -9.208 -2.418 1.00 96.62 93 ASP A O 1
ATOM 740 N N . GLU A 1 94 ? -6.781 -7.648 -1.513 1.00 94.94 94 GLU A N 1
ATOM 741 C CA . GLU A 1 94 ? -6.559 -6.678 -2.607 1.00 94.94 94 GLU A CA 1
ATOM 742 C C . GLU A 1 94 ? -5.104 -6.152 -2.700 1.00 94.94 94 GLU A C 1
ATOM 744 O O . GLU A 1 94 ? -4.673 -5.722 -3.776 1.00 94.94 94 GLU A O 1
ATOM 749 N N . ILE A 1 95 ? -4.334 -6.140 -1.602 1.00 96.44 95 ILE A N 1
ATOM 750 C CA . ILE A 1 95 ? -2.896 -5.809 -1.632 1.00 96.44 95 ILE A CA 1
ATOM 751 C C . ILE A 1 95 ? -2.098 -6.961 -2.234 1.00 96.44 95 ILE A C 1
ATOM 753 O O . ILE A 1 95 ? -1.209 -6.698 -3.046 1.00 96.44 95 ILE A O 1
ATOM 757 N N . ASP A 1 96 ? -2.410 -8.201 -1.861 1.00 96.75 96 ASP A N 1
ATOM 758 C CA . ASP A 1 96 ? -1.751 -9.401 -2.377 1.00 96.75 96 ASP A CA 1
ATOM 759 C C . ASP A 1 96 ? -1.914 -9.481 -3.907 1.00 96.75 96 ASP A C 1
ATOM 761 O O . ASP A 1 96 ? -0.917 -9.576 -4.625 1.00 96.75 96 ASP A O 1
ATOM 765 N N . GLU A 1 97 ? -3.133 -9.278 -4.429 1.00 94.81 97 GLU A N 1
ATOM 766 C CA . GLU A 1 97 ? -3.381 -9.184 -5.880 1.00 94.81 97 GLU A CA 1
ATOM 767 C C . GLU A 1 97 ? -2.572 -8.056 -6.556 1.00 94.81 97 GLU A C 1
ATOM 769 O O . GLU A 1 97 ? -2.066 -8.210 -7.675 1.00 94.81 97 GLU A O 1
ATOM 774 N N . LEU A 1 98 ? -2.442 -6.899 -5.894 1.00 94.44 98 LEU A N 1
ATOM 775 C CA . LEU A 1 98 ? -1.700 -5.749 -6.419 1.00 94.44 98 LEU A CA 1
ATOM 776 C C . LEU A 1 98 ? -0.178 -5.986 -6.425 1.00 94.44 98 LEU A C 1
ATOM 778 O O . LEU A 1 98 ? 0.517 -5.456 -7.299 1.00 94.44 98 LEU A O 1
ATOM 782 N N . GLU A 1 99 ? 0.332 -6.750 -5.459 1.00 94.88 99 GLU A N 1
ATOM 783 C CA . GLU A 1 99 ? 1.733 -7.158 -5.345 1.00 94.88 99 GLU A CA 1
ATOM 784 C C . GLU A 1 99 ? 2.098 -8.220 -6.388 1.00 94.88 99 GLU A C 1
ATOM 786 O O . GLU A 1 99 ? 3.065 -8.024 -7.130 1.00 94.88 99 GLU A O 1
ATOM 791 N N . ASP A 1 100 ? 1.286 -9.268 -6.539 1.00 94.44 100 ASP A N 1
ATOM 792 C CA . ASP A 1 100 ? 1.481 -10.308 -7.556 1.00 94.44 100 ASP A CA 1
ATOM 793 C C . ASP A 1 100 ? 1.476 -9.711 -8.973 1.00 94.44 100 ASP A C 1
ATOM 795 O O . ASP A 1 100 ? 2.413 -9.917 -9.752 1.00 94.44 100 ASP A O 1
ATOM 799 N N . ALA A 1 101 ? 0.501 -8.850 -9.289 1.00 91.19 101 ALA A N 1
ATOM 800 C CA . ALA A 1 101 ? 0.444 -8.156 -10.578 1.00 91.19 101 ALA A CA 1
ATOM 801 C C . ALA A 1 101 ? 1.655 -7.231 -10.834 1.00 91.19 101 ALA A C 1
ATOM 803 O O . ALA A 1 101 ? 1.979 -6.922 -11.990 1.00 91.19 101 ALA A O 1
ATOM 804 N N . LEU A 1 102 ? 2.330 -6.769 -9.776 1.00 91.44 102 LEU A N 1
ATOM 805 C CA . LEU A 1 102 ? 3.545 -5.963 -9.866 1.00 91.44 102 LEU A CA 1
ATOM 806 C C . LEU A 1 102 ? 4.796 -6.838 -10.056 1.00 91.44 102 LEU A C 1
ATOM 808 O O . LEU A 1 102 ? 5.644 -6.483 -10.880 1.00 91.44 102 LEU A O 1
ATOM 812 N N . PHE A 1 103 ? 4.890 -7.984 -9.371 1.00 88.88 103 PHE A N 1
ATOM 813 C CA . PHE A 1 103 ? 5.973 -8.963 -9.535 1.00 88.88 103 PHE A CA 1
ATOM 814 C C . PHE A 1 103 ? 5.963 -9.647 -10.904 1.00 88.88 103 PHE A C 1
ATOM 816 O O . PHE A 1 103 ? 7.017 -9.773 -11.529 1.00 88.88 103 PHE A O 1
ATOM 823 N N . GLU A 1 104 ? 4.790 -10.015 -11.422 1.00 92.00 104 GLU A N 1
ATOM 824 C CA . GLU A 1 104 ? 4.647 -10.559 -12.780 1.00 92.00 104 GLU A CA 1
ATOM 825 C C . GLU A 1 104 ? 4.915 -9.515 -13.884 1.00 92.00 104 GLU A C 1
ATOM 827 O O . GLU A 1 104 ? 4.918 -9.836 -15.073 1.00 92.00 104 GLU A O 1
ATOM 832 N N . LEU A 1 105 ? 5.134 -8.245 -13.514 1.00 85.94 105 LEU A N 1
ATOM 833 C CA . LEU A 1 105 ? 5.234 -7.083 -14.408 1.00 85.94 105 LEU A CA 1
ATOM 834 C C . LEU A 1 105 ? 3.953 -6.807 -15.228 1.00 85.94 105 LEU A C 1
ATOM 836 O O . LEU A 1 105 ? 3.957 -5.915 -16.093 1.00 85.94 105 LEU A O 1
ATOM 840 N N . SER A 1 106 ? 2.853 -7.486 -14.884 1.00 86.81 106 SER A N 1
ATOM 841 C CA . SER A 1 106 ? 1.476 -7.394 -15.399 1.00 86.81 106 SER A CA 1
ATOM 842 C C . SER A 1 106 ? 0.731 -6.130 -14.923 1.00 86.81 106 SER A C 1
ATOM 844 O O . SER A 1 106 ? -0.474 -6.142 -14.683 1.00 86.81 106 SER A O 1
ATOM 846 N N . ILE A 1 107 ? 1.451 -5.010 -14.792 1.00 86.12 107 ILE A N 1
ATOM 847 C CA . ILE A 1 107 ? 1.011 -3.817 -14.055 1.00 86.12 107 ILE A CA 1
ATOM 848 C C . ILE A 1 107 ? -0.312 -3.244 -14.613 1.00 86.12 107 ILE A C 1
ATOM 850 O O . ILE A 1 107 ? -0.331 -2.759 -15.756 1.00 86.12 107 ILE A O 1
ATOM 854 N N . PRO A 1 108 ? -1.397 -3.187 -13.813 1.00 83.31 108 PRO A N 1
ATOM 855 C CA . PRO A 1 108 ? -2.673 -2.630 -14.247 1.00 83.31 108 PRO A CA 1
ATOM 856 C C . PRO A 1 108 ? -2.567 -1.145 -14.616 1.00 83.31 108 PRO A C 1
ATOM 858 O O . PRO A 1 108 ? -1.928 -0.351 -13.923 1.00 83.31 108 PRO A O 1
ATOM 861 N N . ARG A 1 109 ? -3.286 -0.712 -15.664 1.00 87.44 109 ARG A N 1
ATOM 862 C CA . ARG A 1 109 ? -3.343 0.717 -16.058 1.00 87.44 109 ARG A CA 1
ATOM 863 C C . ARG A 1 109 ? -3.828 1.638 -14.933 1.00 87.44 109 ARG A C 1
ATOM 865 O O . ARG A 1 109 ? -3.500 2.819 -14.932 1.00 87.44 109 ARG A O 1
ATOM 872 N N . HIS A 1 110 ? -4.616 1.097 -14.009 1.00 89.69 110 HIS A N 1
ATOM 873 C CA . HIS A 1 110 ? -5.222 1.800 -12.885 1.00 89.69 110 HIS A CA 1
ATOM 874 C C . HIS A 1 110 ? -4.489 1.560 -11.546 1.00 89.69 110 HIS A C 1
ATOM 876 O O . HIS A 1 110 ? -4.997 1.989 -10.515 1.00 89.69 110 HIS A O 1
ATOM 882 N N . PHE A 1 111 ? -3.283 0.961 -11.558 1.00 92.81 111 PHE A N 1
ATOM 883 C CA . PHE A 1 111 ? -2.460 0.659 -10.369 1.00 92.81 111 PHE A CA 1
ATOM 884 C C . PHE A 1 111 ? -2.411 1.808 -9.349 1.00 92.81 111 PHE A C 1
ATOM 886 O O . PHE A 1 111 ? -2.670 1.598 -8.171 1.00 92.81 111 PHE A O 1
ATOM 893 N N . LEU A 1 112 ? -2.134 3.040 -9.799 1.00 94.06 112 LEU A N 1
ATOM 894 C CA . LEU A 1 112 ? -2.033 4.208 -8.912 1.00 94.06 112 LEU A CA 1
ATOM 895 C C . LEU A 1 112 ? -3.356 4.559 -8.216 1.00 94.06 112 LEU A C 1
ATOM 897 O O . LEU A 1 112 ? -3.333 5.038 -7.084 1.00 94.06 112 LEU A O 1
ATOM 901 N N . ASN A 1 113 ? -4.494 4.310 -8.870 1.00 94.06 113 ASN A N 1
ATOM 902 C CA . ASN A 1 113 ? -5.814 4.567 -8.299 1.00 94.06 113 ASN A CA 1
ATOM 903 C C . ASN A 1 113 ? -6.176 3.488 -7.271 1.00 94.06 113 ASN A C 1
ATOM 905 O O . ASN A 1 113 ? -6.643 3.835 -6.189 1.00 94.06 113 ASN A O 1
ATOM 909 N N . THR A 1 114 ? -5.904 2.210 -7.573 1.00 94.00 114 THR A N 1
ATOM 910 C CA . THR A 1 114 ? -6.057 1.100 -6.614 1.00 94.00 114 THR A CA 1
ATOM 911 C C . THR A 1 114 ? -5.182 1.337 -5.391 1.00 94.00 114 THR A C 1
ATOM 913 O O . THR A 1 114 ? -5.699 1.448 -4.287 1.00 94.00 114 THR A O 1
ATOM 916 N N . TRP A 1 115 ? -3.876 1.544 -5.587 1.00 96.62 115 TRP A N 1
ATOM 917 C CA . TRP A 1 115 ? -2.927 1.841 -4.514 1.00 96.62 115 TRP A CA 1
ATOM 918 C C . TRP A 1 115 ? -3.388 2.999 -3.618 1.00 96.62 115 TRP A C 1
ATOM 920 O O . TRP A 1 115 ? -3.344 2.897 -2.392 1.00 96.62 115 TRP A O 1
ATOM 930 N N . PHE A 1 116 ? -3.862 4.099 -4.216 1.00 95.50 116 PHE A N 1
ATOM 931 C CA . PHE A 1 116 ? -4.346 5.249 -3.456 1.00 95.50 116 PHE A CA 1
ATOM 932 C C . PHE A 1 116 ? -5.624 4.931 -2.668 1.00 95.50 116 PHE A C 1
ATOM 934 O O . PHE A 1 116 ? -5.729 5.348 -1.514 1.00 95.50 116 PHE A O 1
ATOM 941 N N . ARG A 1 117 ? -6.569 4.175 -3.252 1.00 93.69 117 ARG A N 1
ATOM 942 C CA . ARG A 1 117 ? -7.782 3.697 -2.567 1.00 93.69 117 ARG A CA 1
ATOM 943 C C . ARG A 1 117 ? -7.415 2.834 -1.360 1.00 93.69 117 ARG A C 1
ATOM 945 O O . ARG A 1 117 ? -7.747 3.223 -0.243 1.00 93.69 117 ARG A O 1
ATOM 952 N N . LEU A 1 118 ? -6.650 1.759 -1.575 1.00 95.44 118 LEU A N 1
ATOM 953 C CA . LEU A 1 118 ? -6.188 0.843 -0.524 1.00 95.44 118 LEU A CA 1
ATOM 954 C C . LEU A 1 118 ? -5.497 1.605 0.612 1.00 95.44 118 LEU A C 1
ATOM 956 O O . LEU A 1 118 ? -5.868 1.477 1.777 1.00 95.44 118 LEU A O 1
ATOM 960 N N . LYS A 1 119 ? -4.550 2.494 0.278 1.00 96.19 119 LYS A N 1
ATOM 961 C CA . LYS A 1 119 ? -3.839 3.302 1.277 1.00 96.19 119 LYS A CA 1
ATOM 962 C C . LYS A 1 119 ? -4.771 4.234 2.054 1.00 96.19 119 LYS A C 1
ATOM 964 O O . LYS A 1 119 ? -4.593 4.398 3.260 1.00 96.19 119 LYS A O 1
ATOM 969 N N . LYS A 1 120 ? -5.742 4.869 1.389 1.00 94.12 120 LYS A N 1
ATOM 970 C CA . LYS A 1 120 ? -6.718 5.774 2.019 1.00 94.12 120 LYS A CA 1
ATOM 971 C C . LYS A 1 120 ? -7.633 5.009 2.985 1.00 94.12 120 LYS A C 1
ATOM 973 O O . LYS A 1 120 ? -7.849 5.494 4.099 1.00 94.12 120 LYS A O 1
ATOM 978 N N . ASP A 1 121 ? -8.123 3.842 2.572 1.00 93.62 121 ASP A N 1
ATOM 979 C CA . ASP A 1 121 ? -9.078 3.018 3.321 1.00 93.62 121 ASP A CA 1
ATOM 980 C C . ASP A 1 121 ? -8.408 2.317 4.519 1.00 93.62 121 ASP A C 1
ATOM 982 O O . ASP A 1 121 ? -8.857 2.495 5.652 1.00 93.62 121 ASP A O 1
ATOM 986 N N . ILE A 1 122 ? -7.251 1.666 4.342 1.00 95.12 122 ILE A N 1
ATOM 987 C CA . ILE A 1 122 ? -6.495 1.066 5.461 1.00 95.12 122 ILE A CA 1
ATOM 988 C C . ILE A 1 122 ? -6.029 2.139 6.454 1.00 95.12 122 ILE A C 1
ATOM 990 O O . ILE A 1 122 ? -6.113 1.947 7.667 1.00 95.12 122 ILE A O 1
ATOM 994 N N . ALA A 1 123 ? -5.627 3.325 5.983 1.00 94.19 123 ALA A N 1
ATOM 995 C CA . ALA A 1 123 ? -5.332 4.437 6.884 1.00 94.19 123 ALA A CA 1
ATOM 996 C C . ALA A 1 123 ? -6.576 4.958 7.623 1.00 94.19 123 ALA A C 1
ATOM 998 O O . ALA A 1 123 ? -6.427 5.641 8.637 1.00 94.19 123 ALA A O 1
ATOM 999 N N . LEU A 1 124 ? -7.799 4.722 7.136 1.00 91.69 124 LEU A N 1
ATOM 1000 C CA . LEU A 1 124 ? -9.035 5.017 7.870 1.00 91.69 124 LEU A CA 1
ATOM 1001 C C . LEU A 1 124 ? -9.268 3.965 8.968 1.00 91.69 124 LEU A C 1
ATOM 1003 O O . LEU A 1 124 ? -9.525 4.345 10.112 1.00 91.69 124 LEU A O 1
ATOM 1007 N N . ILE A 1 125 ? -9.073 2.684 8.645 1.00 93.31 125 ILE A N 1
ATOM 1008 C CA . ILE A 1 125 ? -9.134 1.543 9.575 1.00 93.31 125 ILE A CA 1
ATOM 1009 C C . ILE A 1 125 ? -8.126 1.703 10.728 1.00 93.31 125 ILE A C 1
ATOM 1011 O O . ILE A 1 125 ? -8.518 1.683 11.895 1.00 93.31 125 ILE A O 1
ATOM 1015 N N . ASP A 1 126 ? -6.851 1.974 10.430 1.00 94.50 126 ASP A N 1
ATOM 1016 C CA . ASP A 1 126 ? -5.799 2.200 11.437 1.00 94.50 126 ASP A CA 1
ATOM 1017 C C . ASP A 1 126 ? -6.145 3.354 12.396 1.00 94.50 126 ASP A C 1
ATOM 1019 O O . ASP A 1 126 ? -5.973 3.262 13.620 1.00 94.50 126 ASP A O 1
ATOM 1023 N N . ARG A 1 127 ? -6.712 4.442 11.854 1.00 91.69 127 ARG A N 1
ATOM 1024 C CA . ARG A 1 127 ? -7.195 5.579 12.650 1.00 91.69 127 ARG A CA 1
ATOM 1025 C C . ARG A 1 127 ? -8.383 5.200 13.533 1.00 91.69 127 ARG A C 1
ATOM 1027 O O . ARG A 1 127 ? -8.478 5.751 14.632 1.00 91.69 127 ARG A O 1
ATOM 1034 N N . ALA A 1 128 ? -9.263 4.299 13.096 1.00 91.50 128 ALA A N 1
ATOM 1035 C CA . ALA A 1 128 ? -10.367 3.793 13.908 1.00 91.50 128 ALA A CA 1
ATOM 1036 C C . ALA A 1 128 ? -9.851 2.909 15.055 1.00 91.50 128 ALA A C 1
ATOM 1038 O O . ALA A 1 128 ? -10.148 3.212 16.211 1.00 91.50 128 ALA A O 1
ATOM 1039 N N . PHE A 1 129 ? -8.994 1.916 14.775 1.00 93.81 129 PHE A N 1
ATOM 1040 C CA . PHE A 1 129 ? -8.342 1.103 15.812 1.00 93.81 129 PHE A CA 1
ATOM 1041 C C . PHE A 1 129 ? -7.606 1.975 16.837 1.00 93.81 129 PHE A C 1
ATOM 1043 O O . PHE A 1 129 ? -7.877 1.888 18.033 1.00 93.81 129 PHE A O 1
ATOM 1050 N N . THR A 1 130 ? -6.729 2.876 16.377 1.00 93.38 130 THR A N 1
ATOM 1051 C CA . THR A 1 130 ? -5.929 3.755 17.247 1.00 93.38 130 THR A CA 1
ATOM 1052 C C . THR A 1 130 ? -6.802 4.619 18.161 1.00 93.38 130 THR A C 1
ATOM 1054 O O . THR A 1 130 ? -6.538 4.717 19.359 1.00 93.38 130 THR A O 1
ATOM 1057 N N . ARG A 1 131 ? -7.855 5.247 17.621 1.00 91.56 131 ARG A N 1
ATOM 1058 C CA . ARG A 1 131 ? -8.715 6.153 18.397 1.00 91.56 131 ARG A CA 1
ATOM 1059 C C . ARG A 1 131 ? -9.630 5.404 19.358 1.00 91.56 131 ARG A C 1
ATOM 1061 O O . ARG A 1 131 ? -9.708 5.788 20.520 1.00 91.56 131 ARG A O 1
ATOM 1068 N N . ASN A 1 132 ? -10.290 4.341 18.904 1.00 93.19 132 ASN A N 1
ATOM 1069 C CA . ASN A 1 132 ? -11.220 3.592 19.746 1.00 93.19 132 ASN A CA 1
ATOM 1070 C C . ASN A 1 132 ? -10.477 2.870 20.876 1.00 93.19 132 ASN A C 1
ATOM 1072 O O . ASN A 1 132 ? -10.914 2.944 22.020 1.00 93.19 132 ASN A O 1
ATOM 1076 N N . ALA A 1 133 ? -9.312 2.269 20.602 1.00 93.06 133 ALA A N 1
ATOM 1077 C CA . ALA A 1 133 ? -8.496 1.641 21.638 1.00 93.06 133 ALA A CA 1
ATOM 1078 C C . ALA A 1 133 ? -8.057 2.638 22.724 1.00 93.06 133 ALA A C 1
ATOM 1080 O O . ALA A 1 133 ? -8.111 2.309 23.906 1.00 93.06 133 ALA A O 1
ATOM 1081 N N . ALA A 1 134 ? -7.660 3.862 22.356 1.00 92.88 134 ALA A N 1
ATOM 1082 C CA . ALA A 1 134 ? -7.285 4.892 23.328 1.00 92.88 134 ALA A CA 1
ATOM 1083 C C . ALA A 1 134 ? -8.464 5.299 24.232 1.00 92.88 134 ALA A C 1
ATOM 1085 O O . ALA A 1 134 ? -8.308 5.414 25.445 1.00 92.88 134 ALA A O 1
ATOM 1086 N N . VAL A 1 135 ? -9.651 5.467 23.646 1.00 92.44 135 VAL A N 1
ATOM 1087 C CA . VAL A 1 135 ? -10.868 5.874 24.360 1.00 92.44 135 VAL A CA 1
ATOM 1088 C C . VAL A 1 135 ? -11.390 4.755 25.275 1.00 92.44 135 VAL A C 1
ATOM 1090 O O . VAL A 1 135 ? -11.759 5.021 26.415 1.00 92.44 135 VAL A O 1
ATOM 1093 N N . ILE A 1 136 ? -11.351 3.496 24.827 1.00 92.00 136 ILE A N 1
ATOM 1094 C CA . ILE A 1 136 ? -11.727 2.335 25.652 1.00 92.00 136 ILE A CA 1
ATOM 1095 C C . ILE A 1 136 ? -10.722 2.129 26.796 1.00 92.00 136 ILE A C 1
ATOM 1097 O O . ILE A 1 136 ? -11.140 1.864 27.918 1.00 92.00 136 ILE A O 1
ATOM 1101 N N . ASN A 1 137 ? -9.414 2.321 26.568 1.00 92.38 137 ASN A N 1
ATOM 1102 C CA . ASN A 1 137 ? -8.420 2.306 27.653 1.00 92.38 137 ASN A CA 1
ATOM 1103 C C . ASN A 1 137 ? -8.726 3.360 28.731 1.00 92.38 137 ASN A C 1
ATOM 1105 O O . ASN A 1 137 ? -8.605 3.065 29.917 1.00 92.38 137 ASN A O 1
ATOM 1109 N N . GLN A 1 138 ? -9.144 4.568 28.335 1.00 90.56 138 GLN A N 1
ATOM 1110 C CA . GLN A 1 138 ? -9.542 5.613 29.282 1.00 90.56 138 GLN A CA 1
ATOM 1111 C C . GLN A 1 138 ? -10.790 5.200 30.081 1.00 90.56 138 GLN A C 1
ATOM 1113 O O . GLN A 1 138 ? -10.787 5.284 31.304 1.00 90.56 138 GLN A O 1
ATOM 1118 N N . PHE A 1 139 ? -11.816 4.667 29.410 1.00 89.56 139 PHE A N 1
ATOM 1119 C CA . PHE A 1 139 ? -13.017 4.133 30.063 1.00 89.56 139 PHE A CA 1
ATOM 1120 C C . PHE A 1 139 ? -12.697 3.020 31.082 1.00 89.56 139 PHE A C 1
ATOM 1122 O O . PHE A 1 139 ? -13.214 3.043 32.200 1.00 89.56 139 PHE A O 1
ATOM 1129 N N . LEU A 1 140 ? -11.809 2.079 30.740 1.00 89.44 140 LEU A N 1
ATOM 1130 C CA . LEU A 1 140 ? -11.390 1.000 31.645 1.00 89.44 140 LEU A CA 1
ATOM 1131 C C . LEU A 1 140 ? -10.552 1.475 32.834 1.00 89.44 140 LEU A C 1
ATOM 1133 O O . LEU A 1 140 ? -10.578 0.829 33.880 1.00 89.44 140 LEU A O 1
ATOM 1137 N N . HIS A 1 141 ? -9.809 2.574 32.689 1.00 89.25 141 HIS A N 1
ATOM 1138 C CA . HIS A 1 141 ? -9.064 3.164 33.797 1.00 89.25 141 HIS A CA 1
ATOM 1139 C C . HIS A 1 141 ? -10.015 3.684 34.883 1.00 89.25 141 HIS A C 1
ATOM 1141 O O . HIS A 1 141 ? -9.839 3.367 36.059 1.00 89.25 141 HIS A O 1
ATOM 1147 N N . ASP A 1 142 ? -11.067 4.396 34.478 1.00 86.38 142 ASP A N 1
ATOM 1148 C CA . ASP A 1 142 ? -12.078 4.946 35.387 1.00 86.38 142 ASP A CA 1
ATOM 1149 C C . ASP A 1 142 ? -12.948 3.854 36.038 1.00 86.38 142 ASP A C 1
ATOM 1151 O O . ASP A 1 142 ? -13.382 4.001 37.179 1.00 86.38 142 ASP A O 1
ATOM 1155 N N . HIS A 1 143 ? -13.171 2.733 35.341 1.00 84.12 143 HIS A N 1
ATOM 1156 C CA . HIS A 1 143 ? -13.977 1.597 35.817 1.00 84.12 143 HIS A CA 1
ATOM 1157 C C . HIS A 1 143 ? -13.106 0.419 36.300 1.00 84.12 143 HIS A C 1
ATOM 1159 O O . HIS A 1 143 ? -13.522 -0.746 36.254 1.00 84.12 143 HIS A O 1
ATOM 1165 N N . HIS A 1 144 ? -11.879 0.705 36.747 1.00 82.81 144 HIS A N 1
ATOM 1166 C CA . HIS A 1 144 ? -10.895 -0.308 37.118 1.00 82.81 144 HIS A CA 1
ATOM 1167 C C . HIS A 1 144 ? -11.414 -1.268 38.203 1.00 82.81 144 HIS A C 1
ATOM 1169 O O . HIS A 1 144 ? -11.827 -0.862 39.289 1.00 82.81 144 HIS A O 1
ATOM 1175 N N . GLY A 1 145 ? -11.302 -2.573 37.936 1.00 80.19 145 GLY A N 1
ATOM 1176 C CA . GLY A 1 145 ? -11.720 -3.634 38.856 1.00 80.19 145 GLY A CA 1
ATOM 1177 C C . GLY A 1 145 ? -13.184 -4.062 38.721 1.00 80.19 145 GLY A C 1
ATOM 1178 O O . GLY A 1 145 ? -13.607 -4.951 39.457 1.00 80.19 145 GLY A O 1
ATOM 1179 N N . ASN A 1 146 ? -13.950 -3.491 37.784 1.00 83.50 146 ASN A N 1
ATOM 1180 C CA . ASN A 1 146 ? -15.304 -3.955 37.485 1.00 83.50 146 ASN A CA 1
ATOM 1181 C C . ASN A 1 146 ? -15.279 -5.323 36.753 1.00 83.50 146 ASN A C 1
ATOM 1183 O O . ASN A 1 146 ? -14.736 -5.395 35.645 1.00 83.50 146 ASN A O 1
ATOM 1187 N N . PRO A 1 147 ? -15.873 -6.402 37.310 1.00 82.19 147 PRO A N 1
ATOM 1188 C CA . PRO A 1 147 ? -15.832 -7.735 36.699 1.00 82.19 147 PRO A CA 1
ATOM 1189 C C . PRO A 1 147 ? -16.464 -7.822 35.302 1.00 82.19 147 PRO A C 1
ATOM 1191 O O . PRO A 1 147 ? -15.959 -8.570 34.467 1.00 82.19 147 PRO A O 1
ATOM 1194 N N . ALA A 1 148 ? -17.507 -7.031 35.017 1.00 78.94 148 ALA A N 1
ATOM 1195 C CA . ALA A 1 148 ? -18.204 -7.020 33.722 1.00 78.94 148 ALA A CA 1
ATOM 1196 C C . ALA A 1 148 ? -17.303 -6.575 32.552 1.00 78.94 148 ALA A C 1
ATOM 1198 O O . ALA A 1 148 ? -17.528 -6.910 31.386 1.00 78.94 148 ALA A O 1
ATOM 1199 N N . LEU A 1 149 ? -16.253 -5.813 32.871 1.00 82.25 149 LEU A N 1
ATOM 1200 C CA . LEU A 1 149 ? -15.320 -5.236 31.907 1.00 82.25 149 LEU A CA 1
ATOM 1201 C C . LEU A 1 149 ? -14.013 -6.037 31.788 1.00 82.25 149 LEU A C 1
ATOM 1203 O O . LEU A 1 149 ? -13.133 -5.652 31.018 1.00 82.25 149 LEU A O 1
ATOM 1207 N N . ALA A 1 150 ? -13.873 -7.161 32.502 1.00 82.19 150 ALA A N 1
ATOM 1208 C CA . ALA A 1 150 ? -12.642 -7.955 32.523 1.00 82.19 150 ALA A CA 1
ATOM 1209 C C . ALA A 1 150 ? -12.201 -8.426 31.120 1.00 82.19 150 ALA A C 1
ATOM 1211 O O . ALA A 1 150 ? -11.016 -8.349 30.791 1.00 82.19 150 ALA A O 1
ATOM 1212 N N . GLY A 1 151 ? -13.151 -8.832 30.267 1.00 85.00 151 GLY A N 1
ATOM 1213 C CA . GLY A 1 151 ? -12.877 -9.248 28.883 1.00 85.00 151 GLY A CA 1
ATOM 1214 C C . GLY A 1 151 ? -12.399 -8.116 27.962 1.00 85.00 151 GLY A C 1
ATOM 1215 O O . GLY A 1 151 ? -11.713 -8.367 26.976 1.00 85.00 151 GLY A O 1
ATOM 1216 N N . MET A 1 152 ? -12.671 -6.851 28.298 1.00 88.38 152 MET A N 1
ATOM 1217 C CA . MET A 1 152 ? -12.289 -5.704 27.463 1.00 88.38 152 MET A CA 1
ATOM 1218 C C . MET A 1 152 ? -10.765 -5.538 27.339 1.00 88.38 152 MET A C 1
ATOM 1220 O O . MET A 1 152 ? -10.270 -5.016 26.341 1.00 88.38 152 MET A O 1
ATOM 1224 N N . SER A 1 153 ? -10.008 -6.003 28.337 1.00 88.69 153 SER A N 1
ATOM 1225 C CA . SER A 1 153 ? -8.541 -5.969 28.318 1.00 88.69 153 SER A CA 1
ATOM 1226 C C . SER A 1 153 ? -7.956 -6.939 27.278 1.00 88.69 153 SER A C 1
ATOM 1228 O O . SER A 1 153 ? -6.970 -6.627 26.609 1.00 88.69 153 SER A O 1
ATOM 1230 N N . GLU A 1 154 ? -8.606 -8.091 27.077 1.00 91.31 154 GLU A N 1
ATOM 1231 C CA . GLU A 1 154 ? -8.258 -9.052 26.024 1.00 91.31 154 GLU A CA 1
ATOM 1232 C C . GLU A 1 154 ? -8.593 -8.484 24.638 1.00 91.31 154 GLU A C 1
ATOM 1234 O O . GLU A 1 154 ? -7.713 -8.433 23.777 1.00 91.31 154 GLU A O 1
ATOM 1239 N N . ILE A 1 155 ? -9.801 -7.929 24.467 1.00 92.25 155 ILE A N 1
ATOM 1240 C CA . ILE A 1 155 ? -10.225 -7.238 23.235 1.00 92.25 155 ILE A CA 1
ATOM 1241 C C . ILE A 1 155 ? -9.206 -6.153 22.846 1.00 92.25 155 ILE A C 1
ATOM 1243 O O . ILE A 1 155 ? -8.756 -6.101 21.703 1.00 92.25 155 ILE A O 1
ATOM 1247 N N . LEU A 1 156 ? -8.760 -5.323 23.797 1.00 93.69 156 LEU A N 1
ATOM 1248 C CA . LEU A 1 156 ? -7.744 -4.293 23.549 1.00 93.69 156 LEU A CA 1
ATOM 1249 C C . LEU A 1 156 ? -6.373 -4.848 23.135 1.00 93.69 156 LEU A C 1
ATOM 1251 O O . LEU A 1 156 ? -5.668 -4.196 22.361 1.00 93.69 156 LEU A O 1
ATOM 1255 N N . SER A 1 157 ? -5.984 -6.028 23.620 1.00 94.44 157 SER A N 1
ATOM 1256 C CA . SER A 1 157 ? -4.748 -6.705 23.203 1.00 94.44 157 SER A CA 1
ATOM 1257 C C . SER A 1 157 ? -4.832 -7.187 21.749 1.00 94.44 157 SER A C 1
ATOM 1259 O O . SER A 1 157 ? -3.897 -6.988 20.963 1.00 94.44 157 SER A O 1
ATOM 1261 N N . ILE A 1 158 ? -5.984 -7.748 21.363 1.00 95.12 158 ILE A N 1
ATOM 1262 C CA . ILE A 1 158 ? -6.257 -8.189 19.990 1.00 95.12 158 ILE A CA 1
ATOM 1263 C C . ILE A 1 158 ? -6.296 -6.973 19.053 1.00 95.12 158 ILE A C 1
ATOM 1265 O O . ILE A 1 158 ? -5.533 -6.920 18.092 1.00 95.12 158 ILE A O 1
ATOM 1269 N N . VAL A 1 159 ? -7.045 -5.924 19.403 1.00 95.38 159 VAL A N 1
ATOM 1270 C CA . VAL A 1 159 ? -7.083 -4.643 18.670 1.00 95.38 159 VAL A CA 1
ATOM 1271 C C . VAL A 1 159 ? -5.700 -3.995 18.563 1.00 95.38 159 VAL A C 1
ATOM 1273 O O . VAL A 1 159 ? -5.344 -3.420 17.535 1.00 95.38 159 VAL A O 1
ATOM 1276 N N . GLY A 1 160 ? -4.875 -4.103 19.606 1.00 95.88 160 GLY A N 1
ATOM 1277 C CA . GLY A 1 160 ? -3.483 -3.654 19.591 1.00 95.88 160 GLY A CA 1
ATOM 1278 C C . GLY A 1 160 ? -2.590 -4.436 18.619 1.00 95.88 160 GLY A C 1
ATOM 1279 O O . GLY A 1 160 ? -1.534 -3.928 18.228 1.00 95.88 160 GLY A O 1
ATOM 1280 N N . SER A 1 161 ? -3.006 -5.639 18.221 1.00 96.69 161 SER A N 1
ATOM 1281 C CA . SER A 1 161 ? -2.371 -6.471 17.195 1.00 96.69 161 SER A CA 1
ATOM 1282 C C . SER A 1 161 ? -2.935 -6.161 15.806 1.00 96.69 161 SER A C 1
ATOM 1284 O O . SER A 1 161 ? -2.147 -5.898 14.901 1.00 96.69 161 SER A O 1
ATOM 1286 N N . ASP A 1 162 ? -4.258 -6.033 15.663 1.00 95.88 162 ASP A N 1
ATOM 1287 C CA . ASP A 1 162 ? -4.919 -5.596 14.420 1.00 95.88 162 ASP A CA 1
ATOM 1288 C C . ASP A 1 162 ? -4.376 -4.238 13.938 1.00 95.88 162 ASP A C 1
ATOM 1290 O O . ASP A 1 162 ? -4.049 -4.057 12.768 1.00 95.88 162 ASP A O 1
ATOM 1294 N N . ARG A 1 163 ? -4.159 -3.299 14.869 1.00 96.00 163 ARG A N 1
ATOM 1295 C CA . ARG A 1 163 ? -3.545 -1.987 14.604 1.00 96.00 163 ARG A CA 1
ATOM 1296 C C . ARG A 1 163 ? -2.089 -2.077 14.128 1.00 96.00 163 ARG A C 1
ATOM 1298 O O . ARG A 1 163 ? -1.622 -1.229 13.374 1.00 96.00 163 ARG A O 1
ATOM 1305 N N . LYS A 1 164 ? -1.327 -3.075 14.593 1.00 96.88 164 LYS A N 1
ATOM 1306 C CA . LYS A 1 164 ? 0.034 -3.325 14.078 1.00 96.88 164 LYS A CA 1
ATOM 1307 C C . LYS A 1 164 ? -0.031 -3.910 12.670 1.00 96.88 164 LYS A C 1
ATOM 1309 O O . LYS A 1 164 ? 0.813 -3.549 11.856 1.00 96.88 164 LYS A O 1
ATOM 1314 N N . ASN A 1 165 ? -1.032 -4.748 12.396 1.00 96.38 165 ASN A N 1
ATOM 1315 C CA . ASN A 1 165 ? -1.289 -5.288 11.067 1.00 96.38 165 ASN A CA 1
ATOM 1316 C C . ASN A 1 165 ? -1.615 -4.151 10.082 1.00 96.38 165 ASN A C 1
ATOM 1318 O O . ASN A 1 165 ? -0.863 -3.934 9.140 1.00 96.38 165 ASN A O 1
ATOM 1322 N N . SER A 1 166 ? -2.614 -3.305 10.369 1.00 96.69 166 SER A N 1
ATOM 1323 C CA . SER A 1 166 ? -2.955 -2.158 9.505 1.00 96.69 166 SER A CA 1
ATOM 1324 C C . SER A 1 166 ? -1.775 -1.209 9.253 1.00 96.69 166 SER A C 1
ATOM 1326 O O . SER A 1 166 ? -1.598 -0.718 8.138 1.00 96.69 166 SER A O 1
ATOM 1328 N N . ALA A 1 167 ? -0.932 -0.973 10.264 1.00 96.25 167 ALA A N 1
ATOM 1329 C CA . ALA A 1 167 ? 0.280 -0.172 10.111 1.00 96.25 167 ALA A CA 1
ATOM 1330 C C . ALA A 1 167 ? 1.357 -0.853 9.237 1.00 96.25 167 ALA A C 1
ATOM 1332 O O . ALA A 1 167 ? 2.044 -0.157 8.488 1.00 96.25 167 ALA A O 1
ATOM 1333 N N . SER A 1 168 ? 1.496 -2.184 9.305 1.00 97.81 168 SER A N 1
ATOM 1334 C CA . SER A 1 168 ? 2.376 -2.975 8.427 1.00 97.81 168 SER A CA 1
ATOM 1335 C C . SER A 1 168 ? 1.956 -2.837 6.964 1.00 97.81 168 SER A C 1
ATOM 1337 O O . SER A 1 168 ? 2.774 -2.496 6.110 1.00 97.81 168 SER A O 1
ATOM 1339 N N . GLU A 1 169 ? 0.663 -2.979 6.682 1.00 97.69 169 GLU A N 1
ATOM 1340 C CA . GLU A 1 169 ? 0.148 -2.980 5.310 1.00 97.69 169 GLU A CA 1
ATOM 1341 C C . GLU A 1 169 ? 0.222 -1.601 4.640 1.00 97.69 169 GLU A C 1
ATOM 1343 O O . GLU A 1 169 ? 0.467 -1.498 3.437 1.00 97.69 169 GLU A O 1
ATOM 1348 N N . ILE A 1 170 ? 0.154 -0.512 5.416 1.00 97.75 170 ILE A N 1
ATOM 1349 C CA . ILE A 1 170 ? 0.477 0.835 4.915 1.00 97.75 170 ILE A CA 1
ATOM 1350 C C . ILE A 1 170 ? 1.947 0.924 4.463 1.00 97.75 170 ILE A C 1
ATOM 1352 O O . ILE A 1 170 ? 2.229 1.523 3.421 1.00 97.75 170 ILE A O 1
ATOM 1356 N N . VAL A 1 171 ? 2.885 0.328 5.209 1.00 98.00 171 VAL A N 1
ATOM 1357 C CA . VAL A 1 171 ? 4.316 0.299 4.844 1.00 98.00 171 VAL A CA 1
ATOM 1358 C C . VAL A 1 171 ? 4.555 -0.604 3.630 1.00 98.00 171 VAL A C 1
ATOM 1360 O O . VAL A 1 171 ? 5.312 -0.230 2.731 1.00 98.00 171 VAL A O 1
ATOM 1363 N N . ARG A 1 172 ? 3.866 -1.747 3.547 1.00 97.44 172 ARG A N 1
ATOM 1364 C CA . ARG A 1 172 ? 3.887 -2.647 2.385 1.00 97.44 172 ARG A CA 1
ATOM 1365 C C . ARG A 1 172 ? 3.410 -1.931 1.119 1.00 97.44 172 ARG A C 1
ATOM 1367 O O . ARG A 1 172 ? 4.134 -1.895 0.126 1.00 97.44 172 ARG A O 1
ATOM 1374 N N . LEU A 1 173 ? 2.275 -1.230 1.181 1.00 97.69 173 LEU A N 1
ATOM 1375 C CA . LEU A 1 173 ? 1.786 -0.372 0.095 1.00 97.69 173 LEU A CA 1
ATOM 1376 C C . LEU A 1 173 ? 2.811 0.695 -0.326 1.00 97.69 173 LEU A C 1
ATOM 1378 O O . LEU A 1 173 ? 2.955 0.976 -1.517 1.00 97.69 173 LEU A O 1
ATOM 1382 N N . GLU A 1 174 ? 3.540 1.313 0.607 1.00 97.56 174 GLU A N 1
ATOM 1383 C CA . GLU A 1 174 ? 4.613 2.257 0.259 1.00 97.56 174 GLU A CA 1
ATOM 1384 C C . GLU A 1 174 ? 5.789 1.577 -0.460 1.00 97.56 174 GLU A C 1
ATOM 1386 O O . GLU A 1 174 ? 6.319 2.139 -1.424 1.00 97.56 174 GLU A O 1
ATOM 1391 N N . ALA A 1 175 ? 6.157 0.353 -0.071 1.00 96.94 175 ALA A N 1
ATOM 1392 C CA . ALA A 1 175 ? 7.158 -0.442 -0.780 1.00 96.94 175 ALA A CA 1
ATOM 1393 C C . ALA A 1 175 ? 6.713 -0.773 -2.220 1.00 96.94 175 ALA A C 1
ATOM 1395 O O . ALA A 1 175 ? 7.487 -0.545 -3.155 1.00 96.94 175 ALA A O 1
ATOM 1396 N N . LEU A 1 176 ? 5.457 -1.193 -2.423 1.00 96.38 176 LEU A N 1
ATOM 1397 C CA . LEU A 1 176 ? 4.889 -1.458 -3.754 1.00 96.38 176 LEU A CA 1
ATOM 1398 C C . LEU A 1 176 ? 4.904 -0.211 -4.652 1.00 96.38 176 LEU A C 1
ATOM 1400 O O . LEU A 1 176 ? 5.301 -0.283 -5.815 1.00 96.38 176 LEU A O 1
ATOM 1404 N N . PHE A 1 177 ? 4.552 0.963 -4.120 1.00 97.12 177 PHE A N 1
ATOM 1405 C CA . PHE A 1 177 ? 4.636 2.223 -4.869 1.00 97.12 177 PHE A CA 1
ATOM 1406 C C . PHE A 1 177 ? 6.073 2.577 -5.278 1.00 97.12 177 PHE A C 1
ATOM 1408 O O . PHE A 1 177 ? 6.320 3.011 -6.408 1.00 97.12 177 PHE A O 1
ATOM 1415 N N . ASN A 1 178 ? 7.043 2.364 -4.387 1.00 96.44 178 ASN A N 1
ATOM 1416 C CA . ASN A 1 178 ? 8.456 2.591 -4.684 1.00 96.44 178 ASN A CA 1
ATOM 1417 C C . ASN A 1 178 ? 8.988 1.605 -5.740 1.00 96.44 178 ASN A C 1
ATOM 1419 O O . ASN A 1 178 ? 9.724 2.012 -6.646 1.00 96.44 178 ASN A O 1
ATOM 1423 N N . TYR A 1 179 ? 8.570 0.338 -5.691 1.00 94.94 179 TYR A N 1
ATOM 1424 C CA . TYR A 1 179 ? 8.931 -0.658 -6.701 1.00 94.94 179 TYR A CA 1
ATOM 1425 C C . TYR A 1 179 ? 8.295 -0.344 -8.067 1.00 94.94 179 TYR A C 1
ATOM 1427 O O . TYR A 1 179 ? 9.004 -0.297 -9.075 1.00 94.94 179 TYR A O 1
ATOM 1435 N N . TYR A 1 180 ? 7.012 0.035 -8.104 1.00 95.25 180 TYR A N 1
ATOM 1436 C CA . TYR A 1 180 ? 6.334 0.540 -9.306 1.00 95.25 180 TYR A CA 1
ATOM 1437 C C . TYR A 1 180 ? 7.076 1.725 -9.948 1.00 95.25 180 TYR A C 1
ATOM 1439 O O . TYR A 1 180 ? 7.335 1.728 -11.157 1.00 95.25 180 TYR A O 1
ATOM 1447 N N . ASN A 1 181 ? 7.477 2.720 -9.149 1.00 94.19 181 ASN A N 1
ATOM 1448 C CA . ASN A 1 181 ? 8.258 3.857 -9.642 1.00 94.19 181 ASN A CA 1
ATOM 1449 C C . ASN A 1 181 ? 9.643 3.440 -10.156 1.00 94.19 181 ASN A C 1
ATOM 1451 O O . ASN A 1 181 ? 10.142 4.047 -11.108 1.00 94.19 181 ASN A O 1
ATOM 1455 N N . SER A 1 182 ? 10.244 2.397 -9.581 1.00 93.12 182 SER A N 1
ATOM 1456 C CA . SER A 1 182 ? 11.527 1.849 -10.032 1.00 93.12 182 SER A CA 1
ATOM 1457 C C . SER A 1 182 ? 11.390 1.191 -11.409 1.00 93.12 182 SER A C 1
ATOM 1459 O O . SER A 1 182 ? 12.107 1.579 -12.331 1.00 93.12 182 SER A O 1
ATOM 1461 N N . ILE A 1 183 ? 10.391 0.319 -11.605 1.00 91.19 183 ILE A N 1
ATOM 1462 C CA . ILE A 1 183 ? 10.075 -0.293 -12.912 1.00 91.19 183 ILE A CA 1
ATOM 1463 C C . ILE A 1 183 ? 9.766 0.787 -13.962 1.00 91.19 183 ILE A C 1
ATOM 1465 O O . ILE A 1 183 ? 10.245 0.732 -15.097 1.00 91.19 183 ILE A O 1
ATOM 1469 N N . LYS A 1 184 ? 8.979 1.808 -13.598 1.00 90.81 184 LYS A N 1
ATOM 1470 C CA . LYS A 1 184 ? 8.658 2.932 -14.490 1.00 90.81 184 LYS A CA 1
ATOM 1471 C C . LYS A 1 184 ?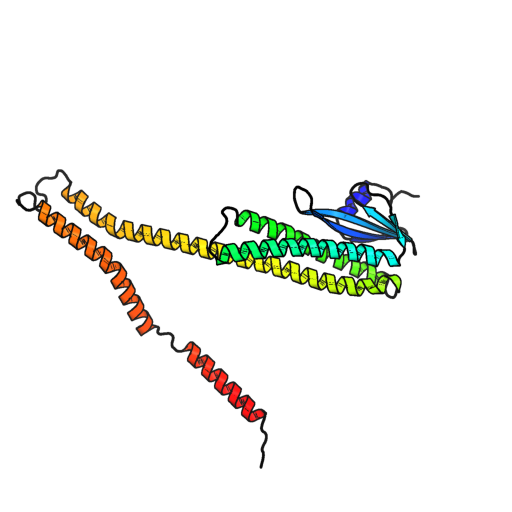 9.909 3.725 -14.886 1.00 90.81 184 LYS A C 1
ATOM 1473 O O . LYS A 1 184 ? 10.053 4.084 -16.056 1.00 90.81 184 LYS A O 1
ATOM 1478 N N . SER A 1 185 ? 10.808 3.976 -13.936 1.00 90.88 185 SER A N 1
ATOM 1479 C CA . SER A 1 185 ? 12.069 4.691 -14.169 1.00 90.88 185 SER A CA 1
ATOM 1480 C C . SER A 1 185 ? 13.026 3.884 -15.044 1.00 90.88 185 SER A C 1
ATOM 1482 O O . SER A 1 185 ? 13.626 4.444 -15.958 1.00 90.88 185 SER A O 1
ATOM 1484 N N . GLU A 1 186 ? 13.111 2.568 -14.842 1.00 90.25 186 GLU A N 1
ATOM 1485 C CA . GLU A 1 186 ? 13.897 1.666 -15.685 1.00 90.25 186 GLU A CA 1
ATOM 1486 C C . GLU A 1 186 ? 13.371 1.643 -17.128 1.00 90.25 186 GLU A C 1
ATOM 1488 O O . GLU A 1 186 ? 14.136 1.865 -18.067 1.00 90.25 186 GLU A O 1
ATOM 1493 N N . ARG A 1 187 ? 12.053 1.476 -17.323 1.00 88.19 187 ARG A N 1
ATOM 1494 C CA . ARG A 1 187 ? 11.417 1.544 -18.653 1.00 88.19 187 ARG A CA 1
ATOM 1495 C C . ARG A 1 187 ? 11.684 2.890 -19.338 1.00 88.19 187 ARG A C 1
ATOM 1497 O O . ARG A 1 187 ? 12.006 2.920 -20.524 1.00 88.19 187 ARG A O 1
ATOM 1504 N N . MET A 1 188 ? 11.605 4.002 -18.602 1.00 89.94 188 MET A N 1
ATOM 1505 C CA . MET A 1 188 ? 11.936 5.333 -19.123 1.00 89.94 188 MET A CA 1
ATOM 1506 C C . MET A 1 188 ? 13.414 5.443 -19.526 1.00 89.94 188 MET A C 1
ATOM 1508 O O . MET A 1 188 ? 13.709 5.917 -20.621 1.00 89.94 188 MET A O 1
ATOM 1512 N N . ASN A 1 189 ? 14.334 4.972 -18.682 1.00 87.69 189 ASN A N 1
ATOM 1513 C CA . ASN A 1 189 ? 15.770 4.989 -18.954 1.00 87.69 189 ASN A CA 1
ATOM 1514 C C . ASN A 1 189 ? 16.132 4.129 -20.178 1.00 87.69 189 ASN A C 1
ATOM 1516 O O . ASN A 1 189 ? 16.882 4.575 -21.043 1.00 87.69 189 ASN A O 1
ATOM 1520 N N . ASN A 1 190 ? 15.536 2.940 -20.303 1.00 88.75 190 ASN A N 1
ATOM 1521 C CA . ASN A 1 190 ? 15.716 2.053 -21.454 1.00 88.75 190 ASN A CA 1
ATOM 1522 C C . ASN A 1 190 ? 15.197 2.692 -22.753 1.00 88.75 190 ASN A C 1
ATOM 1524 O O . ASN A 1 190 ? 15.875 2.626 -23.779 1.00 88.75 190 ASN A O 1
ATOM 1528 N N . ASN A 1 191 ? 14.054 3.385 -22.703 1.00 89.50 191 ASN A N 1
ATOM 1529 C CA . ASN A 1 191 ? 13.536 4.140 -23.846 1.00 89.50 191 ASN A CA 1
ATOM 1530 C C . ASN A 1 191 ? 14.483 5.283 -24.245 1.00 89.50 191 ASN A C 1
ATOM 1532 O O . ASN A 1 191 ? 14.855 5.380 -25.413 1.00 89.50 191 ASN A O 1
ATOM 1536 N N . VAL A 1 192 ? 14.916 6.120 -23.293 1.00 90.12 192 VAL A N 1
ATOM 1537 C CA . VAL A 1 192 ? 15.860 7.226 -23.552 1.00 90.12 192 VAL A CA 1
ATOM 1538 C C . VAL A 1 192 ? 17.182 6.703 -24.120 1.00 90.12 192 VAL A C 1
ATOM 1540 O O . VAL A 1 192 ? 17.697 7.266 -25.084 1.00 90.12 192 VAL A O 1
ATOM 1543 N N . TYR A 1 193 ? 17.700 5.594 -23.590 1.00 85.00 193 TYR A N 1
ATOM 1544 C CA . TYR A 1 193 ? 18.902 4.937 -24.102 1.00 85.00 193 TYR A CA 1
ATOM 1545 C C . TYR A 1 193 ? 18.729 4.438 -25.547 1.00 85.00 193 TYR A C 1
ATOM 1547 O O . TYR A 1 193 ? 19.602 4.675 -26.382 1.00 85.00 193 TYR A O 1
ATOM 1555 N N . LEU A 1 194 ? 17.592 3.817 -25.880 1.00 86.56 194 LEU A N 1
ATOM 1556 C CA . LEU A 1 194 ? 17.285 3.384 -27.248 1.00 86.56 194 LEU A CA 1
ATOM 1557 C C . LEU A 1 194 ? 17.182 4.576 -28.217 1.00 86.56 194 LEU A C 1
ATOM 1559 O O . LEU A 1 194 ? 17.794 4.556 -29.285 1.00 86.56 194 LEU A O 1
ATOM 1563 N N . LEU A 1 195 ? 16.470 5.636 -27.823 1.00 90.31 195 LEU A N 1
ATOM 1564 C CA . LEU A 1 195 ? 16.381 6.901 -28.563 1.00 90.31 195 LEU A CA 1
ATOM 1565 C C . LEU A 1 195 ? 17.765 7.533 -28.791 1.00 90.31 195 LEU A C 1
ATOM 1567 O O . LEU A 1 195 ? 18.036 8.037 -29.884 1.00 90.31 195 LEU A O 1
ATOM 1571 N N . ALA A 1 196 ? 18.657 7.467 -27.800 1.00 88.56 196 ALA A N 1
ATOM 1572 C CA . ALA A 1 196 ? 20.026 7.963 -27.901 1.00 88.56 196 ALA A CA 1
ATOM 1573 C C . ALA A 1 196 ? 20.896 7.122 -28.853 1.00 88.56 196 ALA A C 1
ATOM 1575 O O . ALA A 1 196 ? 21.627 7.705 -29.651 1.00 88.56 196 ALA A O 1
ATOM 1576 N N . ILE A 1 197 ? 20.788 5.784 -28.841 1.00 85.62 197 ILE A N 1
ATOM 1577 C CA . ILE A 1 197 ? 21.471 4.917 -29.823 1.00 85.62 197 ILE A CA 1
ATOM 1578 C C . ILE A 1 197 ? 21.008 5.255 -31.242 1.00 85.62 197 ILE A C 1
ATOM 1580 O O . ILE A 1 197 ? 21.837 5.500 -32.117 1.00 85.62 197 ILE A O 1
ATOM 1584 N N . ILE A 1 198 ? 19.690 5.294 -31.465 1.00 88.88 198 ILE A N 1
ATOM 1585 C CA . ILE A 1 198 ? 19.097 5.612 -32.770 1.00 88.88 198 ILE A CA 1
ATOM 1586 C C . ILE A 1 198 ? 19.610 6.979 -33.241 1.00 88.88 198 ILE A C 1
ATOM 1588 O O . ILE A 1 198 ? 20.152 7.089 -34.338 1.00 88.88 198 ILE A O 1
ATOM 1592 N N . SER A 1 199 ? 19.541 8.004 -32.391 1.00 91.56 199 SER A N 1
ATOM 1593 C CA . SER A 1 199 ? 20.023 9.350 -32.728 1.00 91.56 199 SER A CA 1
ATOM 1594 C C . SER A 1 199 ? 21.529 9.378 -33.018 1.00 91.56 199 SER A C 1
ATOM 1596 O O . SER A 1 199 ? 21.950 9.992 -33.996 1.00 91.56 199 SER A O 1
ATOM 1598 N N . GLY A 1 200 ? 22.342 8.681 -32.220 1.00 88.94 200 GLY A N 1
ATOM 1599 C CA . GLY A 1 200 ? 23.795 8.599 -32.395 1.00 88.94 200 GLY A CA 1
ATOM 1600 C C . GLY A 1 200 ? 24.231 7.893 -33.683 1.00 88.94 200 GLY A C 1
ATOM 1601 O O . GLY A 1 200 ? 25.278 8.231 -34.226 1.00 88.94 200 GLY A O 1
ATOM 1602 N N . VAL A 1 201 ? 23.421 6.964 -34.203 1.00 89.44 201 VAL A N 1
ATOM 1603 C CA . VAL A 1 201 ? 23.645 6.319 -35.509 1.00 89.44 201 VAL A CA 1
ATOM 1604 C C . VAL A 1 201 ? 23.118 7.187 -36.656 1.00 89.44 201 VAL A C 1
ATOM 1606 O O . VAL A 1 201 ? 23.838 7.437 -37.621 1.00 89.44 201 VAL A O 1
ATOM 1609 N N . PHE A 1 202 ? 21.876 7.671 -36.570 1.00 92.88 202 PHE A N 1
ATOM 1610 C CA . PHE A 1 202 ? 21.219 8.348 -37.691 1.00 92.88 202 PHE A CA 1
ATOM 1611 C C . PHE A 1 202 ? 21.642 9.808 -37.885 1.00 92.88 202 PHE A C 1
ATOM 1613 O O . PHE A 1 202 ? 21.681 10.250 -39.029 1.00 92.88 202 PHE A O 1
ATOM 1620 N N . LEU A 1 203 ? 21.991 10.570 -36.839 1.00 94.75 203 LEU A N 1
ATOM 1621 C CA . LEU A 1 203 ? 22.395 11.976 -37.010 1.00 94.75 203 LEU A CA 1
ATOM 1622 C C . LEU A 1 203 ? 23.679 12.127 -37.858 1.00 94.75 203 LEU A C 1
ATOM 1624 O O . LEU A 1 203 ? 23.647 12.916 -38.806 1.00 94.75 203 LEU A O 1
ATOM 1628 N N . PRO A 1 204 ? 24.773 11.365 -37.628 1.00 92.31 204 PRO A N 1
ATOM 1629 C CA . PRO A 1 204 ? 25.956 11.426 -38.490 1.00 92.31 204 PRO A CA 1
ATOM 1630 C C . PRO A 1 204 ? 25.689 10.937 -39.920 1.00 92.31 204 PRO A C 1
ATOM 1632 O O . PRO A 1 204 ? 26.175 11.540 -40.875 1.00 92.31 204 PRO A O 1
ATOM 1635 N N . LEU A 1 205 ? 24.891 9.876 -40.091 1.00 94.38 205 LEU A N 1
ATOM 1636 C CA . LEU A 1 205 ? 24.544 9.352 -41.419 1.00 94.38 205 LEU A CA 1
ATOM 1637 C C . LEU A 1 205 ? 23.694 10.351 -42.214 1.00 94.38 205 LEU A C 1
ATOM 1639 O O . LEU A 1 205 ? 23.984 10.608 -43.381 1.00 94.38 205 LEU A O 1
ATOM 1643 N N . ASN A 1 206 ? 22.704 10.979 -41.575 1.00 94.69 206 ASN A N 1
ATOM 1644 C CA . ASN A 1 206 ? 21.877 12.018 -42.187 1.00 94.69 206 ASN A CA 1
ATOM 1645 C C . ASN A 1 206 ? 22.692 13.267 -42.544 1.00 94.69 206 ASN A C 1
ATOM 1647 O O . ASN A 1 206 ? 22.407 13.890 -43.562 1.00 94.69 206 ASN A O 1
ATOM 1651 N N . LEU A 1 207 ? 23.724 13.617 -41.765 1.00 94.69 207 LEU A N 1
ATOM 1652 C CA . LEU A 1 207 ? 24.652 14.695 -42.121 1.00 94.69 207 LEU A CA 1
ATOM 1653 C C . LEU A 1 207 ? 25.434 14.366 -43.402 1.00 94.69 207 LEU A C 1
ATOM 1655 O O . LEU A 1 207 ? 25.545 15.221 -44.276 1.00 94.69 207 LEU A O 1
ATOM 1659 N N . VAL A 1 208 ? 25.930 13.132 -43.548 1.00 92.94 208 VAL A N 1
ATOM 1660 C CA . VAL A 1 208 ? 26.627 12.685 -44.769 1.00 92.94 208 VAL A CA 1
ATOM 1661 C C . VAL A 1 208 ? 25.679 12.676 -45.973 1.00 92.94 208 VAL A C 1
ATOM 1663 O O . VAL A 1 208 ? 26.014 13.243 -47.011 1.00 92.94 208 VAL A O 1
ATOM 1666 N N . VAL A 1 209 ? 24.484 12.087 -45.839 1.00 92.75 209 VAL A N 1
ATOM 1667 C CA . VAL A 1 209 ? 23.466 12.077 -46.909 1.00 92.75 209 VAL A CA 1
ATOM 1668 C C . VAL A 1 209 ? 23.060 13.502 -47.288 1.00 92.75 209 VAL A C 1
ATOM 1670 O O . VAL A 1 209 ? 23.012 13.825 -48.471 1.00 92.75 209 VAL A O 1
ATOM 1673 N N . GLY A 1 210 ? 22.822 14.369 -46.301 1.00 92.88 210 GLY A N 1
ATOM 1674 C CA . GLY A 1 210 ? 22.478 15.772 -46.515 1.00 92.88 210 GLY A CA 1
ATOM 1675 C C . GLY A 1 210 ? 23.582 16.538 -47.240 1.00 92.88 210 GLY A C 1
ATOM 1676 O O . GLY A 1 210 ? 23.288 17.235 -48.204 1.00 92.88 210 GLY A O 1
ATOM 1677 N N . PHE A 1 211 ? 24.845 16.354 -46.841 1.00 91.69 211 PHE A N 1
ATOM 1678 C CA . PHE A 1 211 ? 26.004 16.993 -47.470 1.00 91.69 211 PHE A CA 1
ATOM 1679 C C . PHE A 1 211 ? 26.161 16.602 -48.949 1.00 91.69 211 PHE A C 1
ATOM 1681 O O . PHE A 1 211 ? 26.323 17.473 -49.800 1.00 91.69 211 PHE A O 1
ATOM 1688 N N . PHE A 1 212 ? 26.061 15.308 -49.277 1.00 90.31 212 PHE A N 1
ATOM 1689 C CA . PHE A 1 212 ? 26.117 14.839 -50.670 1.00 90.31 212 PHE A CA 1
ATOM 1690 C C . PHE A 1 212 ? 24.819 15.089 -51.461 1.00 90.31 212 PHE A C 1
ATOM 1692 O O . PHE A 1 212 ? 24.832 14.992 -52.685 1.00 90.31 212 PHE A O 1
ATOM 1699 N N . GLY A 1 213 ? 23.717 15.428 -50.786 1.00 87.75 213 GLY A N 1
ATOM 1700 C CA . GLY A 1 213 ? 22.445 15.834 -51.390 1.00 87.75 213 GLY A CA 1
ATOM 1701 C C . GLY A 1 213 ? 22.309 17.339 -51.658 1.00 87.75 213 GLY A C 1
ATOM 1702 O O . GLY A 1 213 ? 21.255 17.773 -52.122 1.00 87.75 213 GLY A O 1
ATOM 1703 N N . MET A 1 214 ? 23.329 18.152 -51.358 1.00 90.56 214 MET A N 1
ATOM 1704 C CA . MET A 1 214 ? 23.308 19.591 -51.638 1.00 90.56 214 MET A CA 1
ATOM 1705 C C . MET A 1 214 ? 23.530 19.876 -53.129 1.00 90.56 214 MET A C 1
ATOM 1707 O O . MET A 1 214 ? 24.418 19.310 -53.758 1.00 90.56 214 MET A O 1
ATOM 1711 N N . ASN A 1 215 ? 22.788 20.834 -53.690 1.00 87.69 215 ASN A N 1
ATOM 1712 C CA . ASN A 1 215 ? 22.979 21.296 -55.072 1.00 87.69 215 ASN A CA 1
ATOM 1713 C C . ASN A 1 215 ? 24.135 22.314 -55.171 1.00 87.69 215 ASN A C 1
ATOM 1715 O O . ASN A 1 215 ? 23.930 23.463 -55.557 1.00 87.69 215 ASN A O 1
ATOM 1719 N N . THR A 1 216 ? 25.342 21.910 -54.769 1.00 85.88 216 THR A N 1
ATOM 1720 C CA . THR A 1 216 ? 26.553 22.751 -54.772 1.00 85.88 216 THR A CA 1
ATOM 1721 C C . THR A 1 216 ? 27.603 22.214 -55.740 1.00 85.88 216 THR A C 1
ATOM 1723 O O . THR A 1 216 ? 27.895 21.019 -55.745 1.00 85.88 216 THR A O 1
ATOM 1726 N N . GLU A 1 217 ? 28.208 23.100 -56.533 1.00 83.88 217 GLU A N 1
ATOM 1727 C CA . GLU A 1 217 ? 29.313 22.746 -57.432 1.00 83.88 217 GLU A CA 1
ATOM 1728 C C . GLU A 1 217 ? 30.554 22.256 -56.661 1.00 83.88 217 GLU A C 1
ATOM 1730 O O . GLU A 1 217 ? 30.760 22.592 -55.495 1.00 83.88 217 GLU A O 1
ATOM 1735 N N . ASN A 1 218 ? 31.401 21.462 -57.328 1.00 83.44 218 ASN A N 1
ATOM 1736 C CA . ASN A 1 218 ? 32.648 20.903 -56.784 1.00 83.44 218 ASN A CA 1
ATOM 1737 C C . ASN A 1 218 ? 32.508 20.033 -55.514 1.00 83.44 218 ASN A C 1
ATOM 1739 O O . ASN A 1 218 ? 33.472 19.878 -54.761 1.00 83.44 218 ASN A O 1
ATOM 1743 N N . LEU A 1 219 ? 31.351 19.395 -55.292 1.00 86.38 219 LEU A N 1
ATOM 1744 C CA . LEU A 1 219 ? 31.224 18.339 -54.279 1.00 86.38 219 LEU A CA 1
ATOM 1745 C C . LEU A 1 219 ? 32.233 17.204 -54.510 1.00 86.38 219 LEU A C 1
ATOM 1747 O O . LEU A 1 219 ? 32.532 16.826 -55.649 1.00 86.38 219 LEU A O 1
ATOM 1751 N N . PHE A 1 220 ? 32.711 16.602 -53.418 1.00 82.06 220 PHE A N 1
ATOM 1752 C CA . PHE A 1 220 ? 33.532 15.393 -53.479 1.00 82.06 220 PHE A CA 1
ATOM 1753 C C . PHE A 1 220 ? 32.816 14.296 -54.288 1.00 82.06 220 PHE A C 1
ATOM 1755 O O . PHE A 1 220 ? 31.596 14.166 -54.243 1.00 82.06 220 PHE A O 1
ATOM 1762 N N . TYR A 1 221 ? 33.579 13.516 -55.057 1.00 81.81 221 TYR A N 1
ATOM 1763 C CA . TYR A 1 221 ? 33.082 12.470 -55.965 1.00 81.81 221 TYR A CA 1
ATOM 1764 C C . TYR A 1 221 ? 32.152 12.901 -57.122 1.00 81.81 221 TYR A C 1
ATOM 1766 O O . TYR A 1 221 ? 31.822 12.042 -57.935 1.00 81.81 221 TYR A O 1
ATOM 1774 N N . SER A 1 222 ? 31.795 14.183 -57.273 1.00 81.50 222 SER A N 1
ATOM 1775 C CA . SER A 1 222 ? 30.886 14.668 -58.337 1.00 81.50 222 SER A CA 1
ATOM 1776 C C . SER A 1 222 ? 31.311 14.296 -59.767 1.00 81.50 222 SER A C 1
ATOM 1778 O O . SER A 1 222 ? 30.468 13.955 -60.590 1.00 81.50 222 SER A O 1
ATOM 1780 N N . GLY A 1 223 ? 32.616 14.307 -60.060 1.00 82.25 223 GLY A N 1
ATOM 1781 C CA . GLY A 1 223 ? 33.178 13.904 -61.358 1.00 82.25 223 GLY A CA 1
ATOM 1782 C C . GLY A 1 223 ? 33.540 12.416 -61.494 1.00 82.25 223 GLY A C 1
ATOM 1783 O O . GLY A 1 223 ? 34.200 12.048 -62.463 1.00 82.25 223 GLY A O 1
ATOM 1784 N N . ASN A 1 224 ? 33.197 11.558 -60.525 1.00 85.38 224 ASN A N 1
ATOM 1785 C CA . ASN A 1 224 ? 33.605 10.148 -60.510 1.00 85.38 224 ASN A CA 1
ATOM 1786 C C . ASN A 1 224 ? 32.438 9.220 -60.919 1.00 85.38 224 ASN A C 1
ATOM 1788 O O . ASN A 1 224 ? 31.418 9.222 -60.228 1.00 85.38 224 ASN A O 1
ATOM 1792 N N . PRO A 1 225 ? 32.585 8.356 -61.949 1.00 87.50 225 PRO A N 1
ATOM 1793 C CA . PRO A 1 225 ? 31.545 7.401 -62.361 1.00 87.50 225 PRO A CA 1
ATOM 1794 C C . PRO A 1 225 ? 31.038 6.461 -61.252 1.00 87.50 225 PRO A C 1
ATOM 1796 O O . PRO A 1 225 ? 29.901 6.002 -61.308 1.00 87.50 225 PRO A O 1
ATOM 1799 N N . HIS A 1 226 ? 31.856 6.197 -60.228 1.00 89.88 226 HIS A N 1
ATOM 1800 C CA . HIS A 1 226 ? 31.520 5.369 -59.063 1.00 89.88 226 HIS A CA 1
ATOM 1801 C C . HIS A 1 226 ? 31.231 6.199 -57.797 1.00 89.88 226 HIS A C 1
ATOM 1803 O O . HIS A 1 226 ? 31.231 5.661 -56.689 1.00 89.88 226 HIS A O 1
ATOM 1809 N N . GLY A 1 227 ? 30.985 7.509 -57.921 1.00 86.88 227 GLY A N 1
ATOM 1810 C CA . GLY A 1 227 ? 30.838 8.416 -56.779 1.00 86.88 227 GLY A CA 1
ATOM 1811 C C . GLY A 1 227 ? 29.761 7.987 -55.778 1.00 86.88 227 GLY A C 1
ATOM 1812 O O . GLY A 1 227 ? 30.048 7.852 -54.589 1.00 86.88 227 GLY A O 1
ATOM 1813 N N . THR A 1 228 ? 28.559 7.658 -56.258 1.00 89.25 228 THR A N 1
ATOM 1814 C CA . THR A 1 228 ? 27.458 7.147 -55.421 1.00 89.25 228 THR A CA 1
ATOM 1815 C C . THR A 1 228 ? 27.835 5.855 -54.693 1.00 89.25 228 THR A C 1
ATOM 1817 O O . THR A 1 228 ? 27.521 5.690 -53.517 1.00 89.25 228 THR A O 1
ATOM 1820 N N . GLN A 1 229 ? 28.553 4.948 -55.363 1.00 92.25 229 GLN A N 1
ATOM 1821 C CA . GLN A 1 229 ? 28.992 3.675 -54.786 1.00 92.25 229 GLN A CA 1
ATOM 1822 C C . GLN A 1 229 ? 30.003 3.899 -53.646 1.00 92.25 229 GLN A C 1
ATOM 1824 O O . GLN A 1 229 ? 29.889 3.275 -52.592 1.00 92.25 229 GLN A O 1
ATOM 1829 N N . ASN A 1 230 ? 30.924 4.855 -53.806 1.00 91.12 230 ASN A N 1
ATOM 1830 C CA . ASN A 1 230 ? 31.870 5.246 -52.758 1.00 91.12 230 ASN A CA 1
ATOM 1831 C C . ASN A 1 230 ? 31.166 5.865 -51.538 1.00 91.12 230 ASN A C 1
ATOM 1833 O O . ASN A 1 230 ? 31.510 5.532 -50.404 1.00 91.12 230 ASN A O 1
ATOM 1837 N N . VAL A 1 231 ? 30.153 6.715 -51.749 1.00 92.31 231 VAL A N 1
ATOM 1838 C CA . VAL A 1 231 ? 29.348 7.289 -50.654 1.00 92.31 231 VAL A CA 1
ATOM 1839 C C . VAL A 1 231 ? 28.555 6.200 -49.922 1.00 92.31 231 VAL A C 1
ATOM 1841 O O . VAL A 1 231 ? 28.518 6.200 -48.694 1.00 92.31 231 VAL A O 1
ATOM 1844 N N . VAL A 1 232 ? 27.993 5.217 -50.636 1.00 93.31 232 VAL A N 1
ATOM 1845 C CA . VAL A 1 232 ? 27.317 4.058 -50.021 1.00 93.31 232 VAL A CA 1
ATOM 1846 C C . VAL A 1 232 ? 28.286 3.206 -49.192 1.00 93.31 232 VAL A C 1
ATOM 1848 O O . VAL A 1 232 ? 27.931 2.804 -48.081 1.00 93.31 232 VAL A O 1
ATOM 1851 N N . TYR A 1 233 ? 29.517 2.968 -49.659 1.00 94.50 233 TYR A N 1
ATOM 1852 C CA . TYR A 1 233 ? 30.535 2.282 -48.852 1.00 94.50 233 TYR A CA 1
ATOM 1853 C C . TYR A 1 233 ? 30.932 3.083 -47.604 1.00 94.50 233 TYR A C 1
ATOM 1855 O O . TYR A 1 233 ? 31.054 2.498 -46.529 1.00 94.50 233 TYR A O 1
ATOM 1863 N N . LEU A 1 234 ? 31.062 4.410 -47.711 1.00 93.56 234 LEU A N 1
ATOM 1864 C CA . LEU A 1 234 ? 31.357 5.288 -46.574 1.00 93.56 234 LEU A CA 1
ATOM 1865 C C . LEU A 1 234 ? 30.222 5.287 -45.536 1.00 93.56 234 LEU A C 1
ATOM 1867 O O . LEU A 1 234 ? 30.490 5.130 -44.346 1.00 93.56 234 LEU A O 1
ATOM 1871 N N . LEU A 1 235 ? 28.963 5.391 -45.974 1.00 94.88 235 LEU A N 1
ATOM 1872 C CA . LEU A 1 235 ? 27.784 5.293 -45.103 1.00 94.88 235 LEU A CA 1
ATOM 1873 C C . LEU A 1 235 ? 27.693 3.922 -44.422 1.00 94.88 235 LEU A C 1
ATOM 1875 O O . LEU A 1 235 ? 27.456 3.851 -43.219 1.00 94.88 235 LEU A O 1
ATOM 1879 N N . SER A 1 236 ? 27.935 2.839 -45.167 1.00 94.50 236 SER A N 1
ATOM 1880 C CA . SER A 1 236 ? 27.933 1.474 -44.625 1.00 94.50 236 SER A CA 1
ATOM 1881 C C . SER A 1 236 ? 29.031 1.295 -43.573 1.00 94.50 236 SER A C 1
ATOM 1883 O O . SER A 1 236 ? 28.766 0.798 -42.480 1.00 94.50 236 SER A O 1
ATOM 1885 N N . GLY A 1 237 ? 30.254 1.748 -43.867 1.00 94.31 237 GLY A N 1
ATOM 1886 C CA . GLY A 1 237 ? 31.376 1.706 -42.930 1.00 94.31 237 GLY A CA 1
ATOM 1887 C C . GLY A 1 237 ? 31.107 2.515 -41.660 1.00 94.31 237 GLY A C 1
ATOM 1888 O O . GLY A 1 237 ? 31.353 2.019 -40.563 1.00 94.31 237 GLY A O 1
ATOM 1889 N N . LEU A 1 238 ? 30.533 3.716 -41.790 1.00 93.00 238 LEU A N 1
ATOM 1890 C CA . LEU A 1 238 ? 30.150 4.554 -40.653 1.00 93.00 238 LEU A CA 1
ATOM 1891 C C . LEU A 1 238 ? 29.030 3.913 -39.814 1.00 93.00 238 LEU A C 1
ATOM 1893 O O . LEU A 1 238 ? 29.116 3.912 -38.589 1.00 93.00 238 LEU A O 1
ATOM 1897 N N . PHE A 1 239 ? 28.021 3.309 -40.447 1.00 92.88 239 PHE A N 1
ATOM 1898 C CA . PHE A 1 239 ? 26.941 2.587 -39.765 1.00 92.88 239 PHE A CA 1
ATOM 1899 C C . PHE A 1 239 ? 27.474 1.406 -38.939 1.00 92.88 239 PHE A C 1
ATOM 1901 O O . PHE A 1 239 ? 27.176 1.309 -37.747 1.00 92.88 239 PHE A O 1
ATOM 1908 N N . PHE A 1 240 ? 28.319 0.550 -39.527 1.00 91.50 240 PHE A N 1
ATOM 1909 C CA . PHE A 1 240 ? 28.945 -0.556 -38.795 1.00 91.50 240 PHE A CA 1
ATOM 1910 C C . PHE A 1 240 ? 29.885 -0.064 -37.688 1.00 91.50 240 PHE A C 1
ATOM 1912 O O . PHE A 1 240 ? 29.871 -0.630 -36.596 1.00 91.50 240 PHE A O 1
ATOM 1919 N N . LEU A 1 241 ? 30.653 1.006 -37.920 1.00 90.44 241 LEU A N 1
ATOM 1920 C CA . LEU A 1 241 ? 31.522 1.604 -36.903 1.00 90.44 241 LEU A CA 1
ATOM 1921 C C . LEU A 1 241 ? 30.719 2.134 -35.709 1.00 90.44 241 LEU A C 1
ATOM 1923 O O . LEU A 1 241 ? 31.099 1.880 -34.569 1.00 90.44 241 LEU A O 1
ATOM 1927 N N . LEU A 1 242 ? 29.599 2.823 -35.941 1.00 88.69 242 LEU A N 1
ATOM 1928 C CA . LEU A 1 242 ? 28.756 3.359 -34.866 1.00 88.69 242 LEU A CA 1
ATOM 1929 C C . LEU A 1 242 ? 28.023 2.241 -34.102 1.00 88.69 242 LEU A C 1
ATOM 1931 O O . LEU A 1 242 ? 27.979 2.272 -32.872 1.00 88.69 242 LEU A O 1
ATOM 1935 N N . ILE A 1 243 ? 27.516 1.217 -34.799 1.00 86.00 243 ILE A N 1
ATOM 1936 C CA . ILE A 1 243 ? 26.816 0.085 -34.166 1.00 86.00 243 ILE A CA 1
ATOM 1937 C C . ILE A 1 243 ? 27.760 -0.852 -33.408 1.00 86.00 243 ILE A C 1
ATOM 1939 O O . ILE A 1 243 ? 27.372 -1.353 -32.357 1.00 86.00 243 ILE A O 1
ATOM 1943 N N . LEU A 1 244 ? 28.981 -1.099 -33.894 1.00 84.75 244 LEU A N 1
ATOM 1944 C CA . LEU A 1 244 ? 29.954 -1.970 -33.217 1.00 84.75 244 LEU A CA 1
ATOM 1945 C C . LEU A 1 244 ? 30.809 -1.209 -32.189 1.00 84.75 244 LEU A C 1
ATOM 1947 O O . LEU A 1 244 ? 31.239 -1.792 -31.190 1.00 84.75 244 LEU A O 1
ATOM 1951 N N . GLY A 1 245 ? 31.018 0.095 -32.383 1.00 78.62 245 GLY A N 1
ATOM 1952 C CA . GLY A 1 245 ? 31.767 0.958 -31.468 1.00 78.62 245 GLY A CA 1
ATOM 1953 C C . GLY A 1 245 ? 31.097 1.112 -30.101 1.00 78.62 245 GLY A C 1
ATOM 1954 O O . GLY A 1 245 ? 31.758 1.002 -29.073 1.00 78.62 245 GLY A O 1
ATOM 1955 N N . VAL A 1 246 ? 29.774 1.295 -30.055 1.00 72.00 246 VAL A N 1
ATOM 1956 C CA . VAL A 1 246 ? 29.052 1.502 -28.783 1.00 72.00 246 VAL A CA 1
ATOM 1957 C C . VAL A 1 246 ? 29.082 0.259 -27.862 1.00 72.00 246 VAL A C 1
ATOM 1959 O O . VAL A 1 246 ? 29.397 0.414 -26.679 1.00 72.00 246 VAL A O 1
ATOM 1962 N N . PRO A 1 247 ? 28.832 -0.979 -28.341 1.00 70.44 247 PRO A N 1
ATOM 1963 C CA . PRO A 1 247 ? 29.008 -2.190 -27.540 1.00 70.44 247 PRO A CA 1
ATOM 1964 C C . PRO A 1 247 ? 30.463 -2.458 -27.152 1.00 70.44 247 PRO A C 1
ATOM 1966 O O . PRO A 1 247 ? 30.708 -2.860 -26.017 1.00 70.44 247 PRO A O 1
ATOM 1969 N N . THR A 1 248 ? 31.430 -2.232 -28.050 1.00 71.06 248 THR A N 1
ATOM 1970 C CA . THR A 1 248 ? 32.850 -2.480 -27.735 1.00 71.06 248 THR A CA 1
ATOM 1971 C C . THR A 1 248 ? 33.373 -1.525 -26.667 1.00 71.06 248 THR A C 1
ATOM 1973 O O . THR A 1 248 ? 34.061 -1.987 -25.762 1.00 71.06 248 THR A O 1
ATOM 1976 N N . LEU A 1 249 ? 32.968 -0.249 -26.678 1.00 68.19 249 LEU A N 1
ATOM 1977 C CA . LEU A 1 249 ? 33.257 0.696 -25.592 1.00 68.19 249 LEU A CA 1
ATOM 1978 C C . LEU A 1 249 ? 32.708 0.211 -24.242 1.00 68.19 249 LEU A C 1
ATOM 1980 O O . LEU A 1 249 ? 33.458 0.161 -23.275 1.00 68.19 249 LEU A O 1
ATOM 1984 N N . LYS A 1 250 ? 31.449 -0.251 -24.175 1.00 67.56 250 LYS A N 1
ATOM 1985 C CA . LYS A 1 250 ? 30.882 -0.825 -22.935 1.00 67.56 250 LYS A CA 1
ATOM 1986 C C . LYS A 1 250 ? 31.607 -2.087 -22.458 1.00 67.56 250 LYS A C 1
ATOM 1988 O O . LYS A 1 250 ? 31.737 -2.310 -21.258 1.00 67.56 250 LYS A O 1
ATOM 1993 N N . LEU A 1 251 ? 32.054 -2.932 -23.387 1.00 66.75 251 LEU A N 1
ATOM 1994 C CA . LEU A 1 251 ? 32.775 -4.168 -23.074 1.00 66.75 251 LEU A CA 1
ATOM 1995 C C . LEU A 1 251 ? 34.182 -3.851 -22.536 1.00 66.75 251 LEU A C 1
ATOM 1997 O O . LEU A 1 251 ? 34.621 -4.459 -21.562 1.00 66.75 251 LEU A O 1
ATOM 2001 N N . ILE A 1 252 ? 34.842 -2.843 -23.114 1.00 69.25 252 ILE A N 1
ATOM 2002 C CA . ILE A 1 252 ? 36.100 -2.272 -22.623 1.00 69.25 252 ILE A CA 1
ATOM 2003 C C . ILE A 1 252 ? 35.904 -1.655 -21.231 1.00 69.25 252 ILE A C 1
ATOM 2005 O O . ILE A 1 252 ? 36.659 -2.005 -20.329 1.00 69.25 252 ILE A O 1
ATOM 2009 N N . ASP A 1 253 ? 34.881 -0.822 -21.022 1.00 66.88 253 ASP A N 1
ATOM 2010 C CA . ASP A 1 253 ? 34.591 -0.212 -19.718 1.00 66.88 253 ASP A CA 1
ATOM 2011 C C . ASP A 1 253 ? 34.341 -1.269 -18.640 1.00 66.88 253 ASP A C 1
ATOM 2013 O O . ASP A 1 253 ? 34.956 -1.199 -17.583 1.00 66.88 253 ASP A O 1
ATOM 2017 N N . ASN A 1 254 ? 33.525 -2.296 -18.901 1.00 66.56 254 ASN A N 1
ATOM 2018 C CA . ASN A 1 254 ? 33.301 -3.376 -17.934 1.00 66.56 254 ASN A CA 1
ATOM 2019 C C . ASN A 1 254 ? 34.604 -4.131 -17.605 1.00 66.56 254 ASN A C 1
ATOM 2021 O O . ASN A 1 254 ? 34.911 -4.344 -16.433 1.00 66.56 254 ASN A O 1
ATOM 2025 N N . LEU A 1 255 ? 35.417 -4.473 -18.614 1.00 69.31 255 LEU A N 1
ATOM 2026 C CA . LEU A 1 255 ? 36.712 -5.137 -18.410 1.00 69.31 255 LEU A CA 1
ATOM 2027 C C . LEU A 1 255 ? 37.730 -4.256 -17.668 1.00 69.31 255 LEU A C 1
ATOM 2029 O O . LEU A 1 255 ? 38.551 -4.775 -16.912 1.00 69.31 255 LEU A O 1
ATOM 2033 N N . ILE A 1 256 ? 37.705 -2.939 -17.876 1.00 68.56 256 ILE A N 1
ATOM 2034 C CA . ILE A 1 256 ? 38.575 -1.978 -17.188 1.00 68.56 256 ILE A CA 1
ATOM 2035 C C . ILE A 1 256 ? 38.089 -1.752 -15.751 1.00 68.56 256 ILE A C 1
ATOM 2037 O O . ILE A 1 256 ? 38.897 -1.798 -14.825 1.00 68.56 256 ILE A O 1
ATOM 2041 N N . LEU A 1 257 ? 36.785 -1.569 -15.538 1.00 61.25 257 LEU A N 1
ATOM 2042 C CA . LEU A 1 257 ? 36.182 -1.353 -14.223 1.00 61.25 257 LEU A CA 1
ATOM 2043 C C . LEU A 1 257 ? 36.341 -2.578 -13.318 1.00 61.25 257 LEU A C 1
ATOM 2045 O O . LEU A 1 257 ? 36.754 -2.408 -12.174 1.00 61.25 257 LEU A O 1
ATOM 2049 N N . ASP A 1 258 ? 36.135 -3.802 -13.811 1.00 62.16 258 ASP A N 1
ATOM 2050 C CA . ASP A 1 258 ? 36.396 -5.013 -13.017 1.00 62.16 258 ASP A CA 1
ATOM 2051 C C . ASP A 1 258 ? 37.891 -5.201 -12.711 1.00 62.16 258 ASP A C 1
ATOM 2053 O O . ASP A 1 258 ? 38.256 -5.718 -11.654 1.00 62.16 258 ASP A O 1
ATOM 2057 N N . LYS A 1 259 ? 38.782 -4.731 -13.592 1.00 62.25 259 LYS A N 1
ATOM 2058 C CA . LYS A 1 259 ? 40.238 -4.826 -13.406 1.00 62.25 259 LYS A CA 1
ATOM 2059 C C . LYS A 1 259 ? 40.819 -3.729 -12.502 1.00 62.25 259 LYS A C 1
ATOM 2061 O O . LYS A 1 259 ? 41.874 -3.948 -11.910 1.00 62.25 259 LYS A O 1
ATOM 2066 N N . ILE A 1 260 ? 40.147 -2.581 -12.375 1.00 61.78 260 ILE A N 1
ATOM 2067 C CA . ILE A 1 260 ? 40.561 -1.442 -11.530 1.00 61.78 260 ILE A CA 1
ATOM 2068 C C . ILE A 1 260 ? 39.828 -1.432 -10.176 1.00 61.78 260 ILE A C 1
ATOM 2070 O O . ILE A 1 260 ? 40.448 -1.175 -9.146 1.00 61.78 260 ILE A O 1
ATOM 2074 N N . PHE A 1 261 ? 38.529 -1.740 -10.154 1.00 56.81 261 PHE A N 1
ATOM 2075 C CA . PHE A 1 261 ? 37.658 -1.682 -8.970 1.00 56.81 261 PHE A CA 1
ATOM 2076 C C . PHE A 1 261 ? 37.153 -3.053 -8.492 1.00 56.81 261 PHE A C 1
ATOM 2078 O O . PHE A 1 261 ? 36.305 -3.103 -7.598 1.00 56.81 261 PHE A O 1
ATOM 2085 N N . GLY A 1 262 ? 37.667 -4.156 -9.053 1.00 53.19 262 GLY A N 1
ATOM 2086 C CA . GLY A 1 262 ? 37.238 -5.538 -8.805 1.00 53.19 262 GLY A CA 1
ATOM 2087 C C . GLY A 1 262 ? 36.906 -5.855 -7.344 1.00 53.19 262 GLY A C 1
ATOM 2088 O O . GLY A 1 262 ? 37.781 -6.118 -6.512 1.00 53.19 262 GLY A O 1
ATOM 2089 N N . ARG A 1 263 ? 35.605 -5.862 -7.026 1.00 54.16 263 ARG A N 1
ATOM 2090 C CA . ARG A 1 263 ? 35.077 -6.047 -5.667 1.00 54.16 263 ARG A CA 1
ATOM 2091 C C . ARG A 1 263 ? 35.138 -7.511 -5.223 1.00 54.16 263 ARG A C 1
ATOM 2093 O O . ARG A 1 263 ? 34.114 -8.155 -5.040 1.00 54.16 263 ARG A O 1
ATOM 2100 N N . TYR A 1 264 ? 36.340 -8.006 -4.922 1.00 55.72 264 TYR A N 1
ATOM 2101 C CA . TYR A 1 264 ? 36.545 -9.316 -4.275 1.00 55.72 264 TYR A CA 1
ATOM 2102 C C . TYR A 1 264 ? 36.953 -9.238 -2.789 1.00 55.72 264 TYR A C 1
ATOM 2104 O O . TYR A 1 264 ? 37.532 -10.175 -2.228 1.00 55.72 264 TYR A O 1
ATOM 2112 N N . ASN A 1 265 ? 36.630 -8.116 -2.128 1.00 54.62 265 ASN A N 1
ATOM 2113 C CA . ASN A 1 265 ? 37.051 -7.828 -0.750 1.00 54.62 265 ASN A CA 1
ATOM 2114 C C . ASN A 1 265 ? 35.923 -7.811 0.303 1.00 54.62 265 ASN A C 1
ATOM 2116 O O . ASN A 1 265 ? 36.217 -8.075 1.466 1.00 54.62 265 ASN A O 1
ATOM 2120 N N . MET A 1 266 ? 34.649 -7.595 -0.062 1.00 52.22 266 MET A N 1
ATOM 2121 C CA . MET A 1 266 ? 33.546 -7.525 0.921 1.00 52.22 266 MET A CA 1
ATOM 2122 C C . MET A 1 266 ? 33.212 -8.893 1.543 1.00 52.22 266 MET A C 1
ATOM 2124 O O . MET A 1 266 ? 33.207 -9.037 2.761 1.00 52.22 266 MET A O 1
ATOM 2128 N N . TYR A 1 267 ? 33.048 -9.944 0.734 1.00 57.69 267 TYR A N 1
ATOM 2129 C CA . TYR A 1 267 ? 32.877 -11.308 1.263 1.00 57.69 267 TYR A CA 1
ATOM 2130 C C . TYR A 1 267 ? 34.102 -11.789 2.063 1.00 57.69 267 TYR A C 1
ATOM 2132 O O . TYR A 1 267 ? 33.973 -12.589 2.989 1.00 57.69 267 TYR A O 1
ATOM 2140 N N . ARG A 1 268 ? 35.301 -11.276 1.747 1.00 61.44 268 ARG A N 1
ATOM 2141 C CA . ARG A 1 268 ? 36.548 -11.629 2.440 1.00 61.44 268 ARG A CA 1
ATOM 2142 C C . ARG A 1 268 ? 36.652 -10.985 3.827 1.00 61.44 268 ARG A C 1
ATOM 2144 O O . ARG A 1 268 ? 37.175 -11.632 4.731 1.00 61.44 268 ARG A O 1
ATOM 2151 N N . SER A 1 269 ? 36.173 -9.752 4.018 1.00 62.62 269 SER A N 1
ATOM 2152 C CA . SER A 1 269 ? 36.127 -9.122 5.347 1.00 62.62 269 SER A CA 1
ATOM 2153 C C . SER A 1 269 ? 35.066 -9.772 6.238 1.00 62.62 269 SER A C 1
ATOM 2155 O O . SER A 1 269 ? 35.381 -10.136 7.370 1.00 62.62 269 SER A O 1
ATOM 2157 N N . ILE A 1 270 ? 33.865 -10.018 5.704 1.00 69.19 270 ILE A N 1
ATOM 2158 C CA . ILE A 1 270 ? 32.758 -10.658 6.434 1.00 69.19 270 ILE A CA 1
ATOM 2159 C C . ILE A 1 270 ? 33.140 -12.077 6.882 1.00 69.19 270 ILE A C 1
ATOM 2161 O O . ILE A 1 270 ? 32.968 -12.420 8.052 1.00 69.19 270 ILE A O 1
ATOM 2165 N N . ARG A 1 271 ? 33.749 -12.890 6.002 1.00 68.75 271 ARG A N 1
ATOM 2166 C CA . ARG A 1 271 ? 34.210 -14.241 6.370 1.00 68.75 271 ARG A CA 1
ATOM 2167 C C . ARG A 1 271 ? 35.250 -14.220 7.496 1.00 68.75 271 ARG A C 1
ATOM 2169 O O . ARG A 1 271 ? 35.136 -14.998 8.433 1.00 68.75 271 ARG A O 1
ATOM 2176 N N . ARG A 1 272 ? 36.215 -13.291 7.458 1.00 72.88 272 ARG A N 1
ATOM 2177 C CA . ARG A 1 272 ? 37.223 -13.137 8.527 1.00 72.88 272 ARG A CA 1
ATOM 2178 C C . ARG A 1 272 ? 36.603 -12.743 9.871 1.00 72.88 272 ARG A C 1
ATOM 2180 O O . ARG A 1 272 ? 37.061 -13.221 10.905 1.00 72.88 272 ARG A O 1
ATOM 2187 N N . GLN A 1 273 ? 35.571 -11.897 9.864 1.00 75.25 273 GLN A N 1
ATOM 2188 C CA . GLN A 1 273 ? 34.836 -11.544 11.081 1.00 75.25 273 GLN A CA 1
ATOM 2189 C C . GLN A 1 273 ? 34.078 -12.757 11.636 1.00 75.25 273 GLN A C 1
ATOM 2191 O O . GLN A 1 273 ? 34.238 -13.071 12.813 1.00 75.25 273 GLN A O 1
ATOM 2196 N N . LEU A 1 274 ? 33.359 -13.504 10.793 1.00 77.75 274 LEU A N 1
ATOM 2197 C CA . LEU A 1 274 ? 32.688 -14.749 11.192 1.00 77.75 274 LEU A CA 1
ATOM 2198 C C . LEU A 1 274 ? 33.666 -15.783 11.771 1.00 77.75 274 LEU A C 1
ATOM 2200 O O . LEU A 1 274 ? 33.408 -16.315 12.849 1.00 77.75 274 LEU A O 1
ATOM 2204 N N . ASP A 1 275 ? 34.813 -16.007 11.122 1.00 81.31 275 ASP A N 1
ATOM 2205 C CA . ASP A 1 275 ? 35.849 -16.925 11.614 1.00 81.31 275 ASP A CA 1
ATOM 2206 C C . ASP A 1 275 ? 36.410 -16.470 12.982 1.00 81.31 275 ASP A C 1
ATOM 2208 O O . ASP A 1 275 ? 36.604 -17.294 13.878 1.00 81.31 275 ASP A O 1
ATOM 2212 N N . SER A 1 276 ? 36.615 -15.160 13.197 1.00 76.62 276 SER A N 1
ATOM 2213 C CA . SER A 1 276 ? 37.046 -14.630 14.505 1.00 76.62 276 SER A CA 1
ATOM 2214 C C . SER A 1 276 ? 35.990 -14.775 15.606 1.00 76.62 276 SER A C 1
ATOM 2216 O O . SER A 1 276 ? 36.331 -15.119 16.739 1.00 76.62 276 SER A O 1
ATOM 2218 N N . ILE A 1 277 ? 34.709 -14.569 15.280 1.00 80.50 277 ILE A N 1
ATOM 2219 C CA . ILE A 1 277 ? 33.595 -14.711 16.224 1.00 80.50 277 ILE A CA 1
ATOM 2220 C C . ILE A 1 277 ? 33.440 -16.182 16.602 1.00 80.50 277 ILE A C 1
ATOM 2222 O O . ILE A 1 277 ? 33.396 -16.500 17.788 1.00 80.50 277 ILE A O 1
ATOM 2226 N N . LYS A 1 278 ? 33.464 -17.088 15.616 1.00 76.88 278 LYS A N 1
ATOM 2227 C CA . LYS A 1 278 ? 33.408 -18.534 15.842 1.00 76.88 278 LYS A CA 1
ATOM 2228 C C . LYS A 1 278 ? 34.532 -18.997 16.772 1.00 76.88 278 LYS A C 1
ATOM 2230 O O . LYS A 1 278 ? 34.251 -19.639 17.778 1.00 76.88 278 LYS A O 1
ATOM 2235 N N . LYS A 1 279 ? 35.775 -18.577 16.513 1.00 79.94 279 LYS A N 1
ATOM 2236 C CA . LYS A 1 279 ? 36.934 -18.911 17.357 1.00 79.94 279 LYS A CA 1
ATOM 2237 C C . LYS A 1 279 ? 36.839 -18.324 18.775 1.00 79.94 279 LYS A C 1
ATOM 2239 O O . LYS A 1 279 ? 37.310 -18.934 19.728 1.00 79.94 279 LYS A O 1
ATOM 2244 N N . THR A 1 280 ? 36.201 -17.162 18.932 1.00 78.88 280 THR A N 1
ATOM 2245 C CA . THR A 1 280 ? 35.940 -16.546 20.249 1.00 78.88 280 THR A CA 1
ATOM 2246 C C . THR A 1 280 ? 34.845 -17.286 21.025 1.00 78.88 280 THR A C 1
ATOM 2248 O O . THR A 1 280 ? 34.910 -17.356 22.250 1.00 78.88 280 THR A O 1
ATOM 2251 N N . ILE A 1 281 ? 33.854 -17.855 20.329 1.00 74.62 281 ILE A N 1
ATOM 2252 C CA . ILE A 1 281 ? 32.794 -18.678 20.926 1.00 74.62 281 ILE A CA 1
ATOM 2253 C C . ILE A 1 281 ? 33.349 -20.053 21.319 1.00 74.62 281 ILE A C 1
ATOM 2255 O O . ILE A 1 281 ? 33.172 -20.459 22.462 1.00 74.62 281 ILE A O 1
ATOM 2259 N N . GLU A 1 282 ? 34.084 -20.730 20.432 1.00 75.75 282 GLU A N 1
ATOM 2260 C CA . GLU A 1 282 ? 34.731 -22.021 20.724 1.00 75.75 282 GLU A CA 1
ATOM 2261 C C . GLU A 1 282 ? 35.658 -21.916 21.952 1.00 75.75 282 GLU A C 1
ATOM 2263 O O . GLU A 1 282 ? 35.512 -22.693 22.894 1.00 75.75 282 GLU A O 1
ATOM 2268 N N . ASN A 1 283 ? 36.494 -20.871 22.027 1.00 72.00 283 ASN A N 1
ATOM 2269 C CA . ASN A 1 283 ? 37.361 -20.603 23.184 1.00 72.00 283 ASN A CA 1
ATOM 2270 C C . ASN A 1 283 ? 36.620 -20.158 24.469 1.00 72.00 283 ASN A C 1
ATOM 2272 O O . ASN A 1 283 ? 37.255 -20.043 25.515 1.00 72.00 283 ASN A O 1
ATOM 2276 N N . ARG A 1 284 ? 35.315 -19.852 24.417 1.00 64.75 284 ARG A N 1
ATOM 2277 C CA . ARG A 1 284 ? 34.495 -19.516 25.603 1.00 64.75 284 ARG A CA 1
ATOM 2278 C C . ARG A 1 284 ? 33.616 -20.667 26.086 1.00 64.75 284 ARG A C 1
ATOM 2280 O O . ARG A 1 284 ? 33.189 -20.639 27.235 1.00 64.75 284 ARG A O 1
ATOM 2287 N N . VAL A 1 285 ? 33.308 -21.630 25.219 1.00 62.12 285 VAL A N 1
ATOM 2288 C CA . VAL A 1 285 ? 32.374 -22.733 25.507 1.00 62.12 285 VAL A CA 1
ATOM 2289 C C . VAL A 1 285 ? 33.101 -23.996 25.993 1.00 62.12 285 VAL A C 1
ATOM 2291 O O . VAL A 1 285 ? 32.476 -24.851 26.613 1.00 62.12 285 VAL A O 1
ATOM 2294 N N . LEU A 1 286 ? 34.420 -24.087 25.793 1.00 58.81 286 LEU A N 1
ATOM 2295 C CA . LEU A 1 286 ? 35.269 -25.163 26.314 1.00 58.81 286 LEU A CA 1
ATOM 2296 C C . LEU A 1 286 ? 36.360 -24.607 27.254 1.00 58.81 286 LEU A C 1
ATOM 2298 O O . LEU A 1 286 ? 37.480 -24.371 26.801 1.00 58.81 286 LEU A O 1
ATOM 2302 N N . PRO A 1 287 ? 36.068 -24.382 28.551 1.00 50.19 287 PRO A N 1
ATOM 2303 C CA . PRO A 1 287 ? 37.118 -24.339 29.567 1.00 50.19 287 PRO A CA 1
ATOM 2304 C C . PRO A 1 287 ? 37.742 -25.738 29.718 1.00 50.19 287 PRO A C 1
ATOM 2306 O O . PRO A 1 287 ? 37.053 -26.737 29.507 1.00 50.19 287 PRO A O 1
ATOM 2309 N N . ASP A 1 288 ? 39.031 -25.784 30.062 1.00 56.97 288 ASP A N 1
ATOM 2310 C CA . ASP A 1 288 ? 39.894 -26.976 30.079 1.00 56.97 288 ASP A CA 1
ATOM 2311 C C . ASP A 1 288 ? 39.202 -28.302 30.447 1.00 56.97 288 ASP A C 1
ATOM 2313 O O . ASP A 1 288 ? 38.669 -28.474 31.544 1.00 56.97 288 ASP A O 1
ATOM 2317 N N . GLN A 1 289 ? 39.320 -29.285 29.548 1.00 51.75 289 GLN A N 1
ATOM 2318 C CA . GLN A 1 289 ? 39.300 -30.699 29.923 1.00 51.75 289 GLN A CA 1
ATOM 2319 C C . GLN A 1 289 ? 40.729 -31.251 29.931 1.00 51.75 289 GLN A C 1
ATOM 2321 O O . GLN A 1 289 ? 41.144 -31.959 29.011 1.00 51.75 289 GLN A O 1
ATOM 2326 N N . THR A 1 290 ? 41.452 -30.919 31.002 1.00 46.78 290 THR A N 1
ATOM 2327 C CA . THR A 1 290 ? 42.635 -31.634 31.507 1.00 46.78 290 THR A CA 1
ATOM 2328 C C . THR A 1 290 ? 42.592 -31.649 33.025 1.00 46.78 290 THR A C 1
ATOM 2330 O O . THR A 1 290 ? 42.496 -30.533 33.583 1.00 46.78 290 THR A O 1
#

InterPro domains:
  IPR002523 Mg2+ transporter protein, CorA-like/Zinc transport protein ZntB [PF01544] (77-242)
  IPR045861 CorA, cytoplasmic domain [SSF143865] (55-143)
  IPR045863 CorA, transmembrane region [SSF144083] (187-243)

Sequence (290 aa):
MTSLVTNSDSIQKILGKALYFEQEGRNVLALRHVELDEDGLDSRGVVYIIEGDSIQRLEQAGGSIRDLSLDAISKDIDLFFERLRHILDSYIDEIDELEDALFELSIPRHFLNTWFRLKKDIALIDRAFTRNAAVINQFLHDHHGNPALAGMSEILSIVGSDRKNSASEIVRLEALFNYYNSIKSERMNNNVYLLAIISGVFLPLNLVVGFFGMNTENLFYSGNPHGTQNVVYLLSGLFFLLILGVPTLKLIDNLILDKIFGRYNMYRSIRRQLDSIKKTIENRVLPDQT

pLDDT: mean 82.25, std 14.09, range [31.7, 98.0]

Radius of gyration: 36.09 Å; chains: 1; bounding box: 77×54×101 Å

Organism: NCBI:txid1513793

Foldseek 3Di:
DPDQVPDLVNVLVLFVAQAWDDDPQKTKGKAWFWDQDPVGIDITIWIWIGDPQWIWIDTPPPDDTDIDGLLCVLVVVLVRVVVLLVVLVVLVVLLVVLVVCVVVVVHDPCSVVSLVRSLVRLVVSLVRLVRNLVRVVVVCVVVPPDPSCPCVVVSSVVSVVSSVVSVVVNVVSVVSVVSVVVVVVVVVVVVVVVVVLVCQLVVVLVVLVVQVPDPDPPDPCPPPPCSVVVSVVVSVVSNCCSVVVVVVVVVVVVVVCCVPVVPPPPVVVVVVVVVVVVVVVVVVVDDDPD